Protein AF-0000000083539667 (afdb_homodimer)

Solvent-accessible surface area (backbone atoms only — not comparable to full-atom values): 12095 Å² total; per-residue (Å²): 131,78,74,69,70,78,68,69,40,67,29,37,36,23,69,46,96,82,61,45,81,36,25,35,24,39,30,42,87,88,49,75,47,31,38,55,73,32,62,57,75,66,64,62,45,44,68,88,44,53,64,46,35,21,32,54,38,52,91,72,70,42,78,40,79,44,99,53,90,68,92,54,86,72,51,37,30,33,23,47,46,72,73,71,74,56,65,77,66,75,71,70,76,75,70,81,66,82,81,127,130,79,73,70,71,77,68,67,42,67,30,37,34,23,69,46,96,85,60,44,80,38,26,35,23,41,31,41,86,88,48,75,46,30,37,54,75,33,60,58,74,67,64,61,44,45,69,90,42,52,65,45,35,21,32,53,37,54,90,71,71,42,77,40,80,42,98,54,91,68,92,52,86,71,52,36,30,34,23,48,45,73,74,70,75,55,67,76,66,75,71,71,76,73,70,80,67,82,81,126

Secondary structure (DSSP, 8-state):
--------EEEEEESSTT--EEEEEEE-TT-SEEEEEEESS-SEEEGGGEEEEEEEETTTTEEEEES--S--TT--EEEE-GGGG---------------/--------EEEEEESSTT--EEEEEEE-TT-SEEEEEEESS-SEEEGGGEEEEEEEETTTTEEEEES--S--TT--EEEE-GGGG---------------

Organism: Scyliorhinus torazame (NCBI:txid75743)

Sequence (200 aa):
EVEKSKSNHYLILFRDNSCQFRAVYAFSPDSEDMHRVAGVGPRVITKNMIETIYKYNSDRKQFTQIPSKTLSASVDAVTIQGHLWQTKRPGTPKKPGPSKEVEKSKSNHYLILFRDNSCQFRAVYAFSPDSEDMHRVAGVGPRVITKNMIETIYKYNSDRKQFTQIP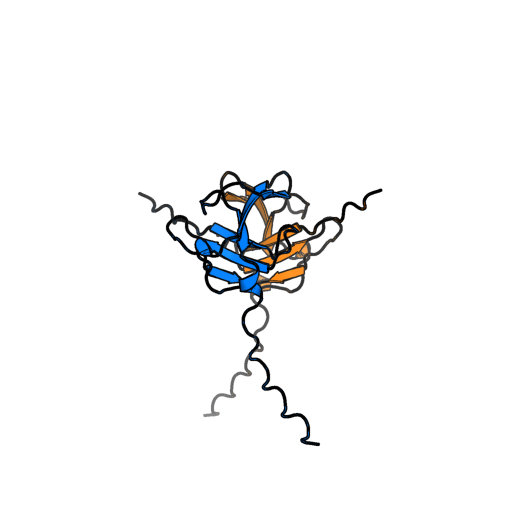SKTLSASVDAVTIQGHLWQTKRPGTPKKPGPSK

pLDDT: mean 82.16, std 20.12, range [25.97, 98.31]

Nearest PDB structures (foldseek):
  5lzn-assembly1_A  TM=8.991E-01  e=5.799E-11  Mus musculus
  5m50-assembly1_C  TM=8.656E-01  e=8.224E-11  Mus musculus
  6qus-assembly1_I  TM=8.857E-01  e=2.486E-10  Homo sapiens
  1ugj-assembly1_A  TM=8.050E-01  e=5.799E-11  Mus musculus
  5m54-assembly1_C  TM=8.709E-01  e=6.112E-09  Homo sapiens

Radius of gyration: 21.07 Å; Cα contacts (8 Å, |Δi|>4): 344; chains: 2; bounding box: 61×41×69 Å

Structure (mmCIF, N/CA/C/O backbone):
data_AF-0000000083539667-model_v1
#
loop_
_entity.id
_entity.type
_entity.pdbx_description
1 polymer 'CKK domain-containing protein'
#
loop_
_atom_site.group_PDB
_atom_site.id
_atom_site.type_symbol
_atom_site.label_atom_id
_atom_site.label_alt_id
_atom_site.label_comp_id
_atom_site.label_asym_id
_atom_site.label_entity_id
_atom_site.label_seq_id
_atom_site.pdbx_PDB_ins_code
_atom_site.Cartn_x
_atom_site.Cartn_y
_atom_site.Cartn_z
_atom_site.occupancy
_atom_site.B_iso_or_equiv
_atom_site.auth_seq_id
_atom_site.auth_comp_id
_atom_site.auth_asym_id
_atom_site.auth_atom_id
_atom_site.pdbx_PDB_model_num
ATOM 1 N N . GLU A 1 1 ? 7.539 14 -27.25 1 26.3 1 GLU A N 1
ATOM 2 C CA . GLU A 1 1 ? 7.273 14.672 -25.969 1 26.3 1 GLU A CA 1
ATOM 3 C C . GLU A 1 1 ? 6.391 13.812 -25.078 1 26.3 1 GLU A C 1
ATOM 5 O O . GLU A 1 1 ? 5.16 13.898 -25.125 1 26.3 1 GLU A O 1
ATOM 10 N N . VAL A 1 2 ? 6.582 12.531 -24.953 1 31.31 2 VAL A N 1
ATOM 11 C CA . VAL A 1 2 ? 5.688 11.539 -24.359 1 31.31 2 VAL A CA 1
ATOM 12 C C . VAL A 1 2 ? 5.312 11.961 -22.938 1 31.31 2 VAL A C 1
ATOM 14 O O . VAL A 1 2 ? 6.188 12.18 -22.094 1 31.31 2 VAL A O 1
ATOM 17 N N . GLU A 1 3 ? 4.258 12.727 -22.812 1 37.22 3 GLU A N 1
ATOM 18 C CA . GLU A 1 3 ? 3.742 13.211 -21.547 1 37.22 3 GLU A CA 1
ATOM 19 C C . GLU A 1 3 ? 3.977 12.188 -20.438 1 37.22 3 GLU A C 1
ATOM 21 O O . GLU A 1 3 ? 3.658 11.008 -20.594 1 37.22 3 GLU A O 1
ATOM 26 N N . LYS A 1 4 ? 5.043 12.18 -19.828 1 40.75 4 LYS A N 1
ATOM 27 C CA . LYS A 1 4 ? 5.363 11.391 -18.641 1 40.75 4 LYS A CA 1
ATOM 28 C C . LYS A 1 4 ? 4.141 11.227 -17.75 1 40.75 4 LYS A C 1
ATOM 30 O O . LYS A 1 4 ? 3.641 12.195 -17.172 1 40.75 4 LYS A O 1
ATOM 35 N N . SER A 1 5 ? 3.127 10.656 -18.219 1 43.84 5 SER A N 1
ATOM 36 C CA . SER A 1 5 ? 1.964 10.391 -17.375 1 43.84 5 SER A CA 1
ATOM 37 C C . SER A 1 5 ? 2.361 10.258 -15.914 1 43.84 5 SER A C 1
ATOM 39 O O . SER A 1 5 ? 3.25 9.477 -15.578 1 43.84 5 SER A O 1
ATOM 41 N N . LYS A 1 6 ? 2.447 11.414 -15.32 1 53.06 6 LYS A N 1
ATOM 42 C CA . LYS A 1 6 ? 2.721 11.523 -13.891 1 53.06 6 LYS A CA 1
ATOM 43 C C . LYS A 1 6 ? 2.016 10.414 -13.109 1 53.06 6 LYS A C 1
ATOM 45 O O . LYS A 1 6 ? 0.786 10.398 -13.031 1 53.06 6 LYS A O 1
ATOM 50 N N . SER A 1 7 ? 2.441 9.141 -13.328 1 58.09 7 SER A N 1
ATOM 51 C CA . SER A 1 7 ? 1.865 8.031 -12.57 1 58.09 7 SER A CA 1
ATOM 52 C C . SER A 1 7 ? 1.728 8.375 -11.094 1 58.09 7 SER A C 1
ATOM 54 O O . SER A 1 7 ? 2.654 8.922 -10.492 1 58.09 7 SER A O 1
ATOM 56 N N . ASN A 1 8 ? 0.464 8.438 -10.672 1 70.38 8 ASN A N 1
ATOM 57 C CA . ASN A 1 8 ? 0.197 8.633 -9.25 1 70.38 8 ASN A CA 1
ATOM 58 C C . ASN A 1 8 ? 1.054 7.719 -8.383 1 70.38 8 ASN A C 1
ATOM 60 O O . ASN A 1 8 ? 1.334 6.582 -8.758 1 70.38 8 ASN A O 1
ATOM 64 N N . HIS A 1 9 ? 1.638 8.469 -7.418 1 86.12 9 HIS A N 1
ATOM 65 C CA . HIS A 1 9 ? 2.256 7.691 -6.348 1 86.12 9 HIS A CA 1
ATOM 66 C C . HIS A 1 9 ? 1.242 7.344 -5.262 1 86.12 9 HIS A C 1
ATOM 68 O O . HIS A 1 9 ? 0.252 8.055 -5.082 1 86.12 9 HIS A O 1
ATOM 74 N N . TYR A 1 10 ? 1.448 6.203 -4.75 1 92.25 10 TYR A N 1
ATOM 75 C CA . TYR A 1 10 ? 0.583 5.793 -3.65 1 92.25 10 TYR A CA 1
ATOM 76 C C . TYR A 1 10 ? 1.333 5.832 -2.324 1 92.25 10 TYR A C 1
ATOM 78 O O . TYR A 1 10 ? 2.504 5.449 -2.254 1 92.25 10 TYR A O 1
ATOM 86 N N . LEU A 1 11 ? 0.66 6.395 -1.366 1 95.31 11 LEU A N 1
ATOM 87 C CA . LEU A 1 11 ? 1.219 6.48 -0.022 1 95.31 11 LEU A CA 1
ATOM 88 C C . LEU A 1 11 ? 0.39 5.664 0.964 1 95.31 11 LEU A C 1
ATOM 90 O O . LEU A 1 11 ? -0.817 5.496 0.776 1 95.31 11 LEU A O 1
ATOM 94 N N . ILE A 1 12 ? 1.066 5.234 2.029 1 97.19 12 ILE A N 1
ATOM 95 C CA . ILE A 1 12 ? 0.385 4.492 3.084 1 97.19 12 ILE A CA 1
ATOM 96 C C . ILE A 1 12 ? 0.121 5.414 4.273 1 97.19 12 ILE A C 1
ATOM 98 O O . ILE A 1 12 ? 0.991 6.191 4.668 1 97.19 12 ILE A O 1
ATOM 102 N N . LEU A 1 13 ? -1.051 5.398 4.746 1 97.75 13 LEU A N 1
ATOM 103 C CA . LEU A 1 13 ? -1.356 6.02 6.027 1 97.75 13 LEU A CA 1
ATOM 104 C C . LEU A 1 13 ? -1.189 5.023 7.172 1 97.75 13 LEU A C 1
ATOM 106 O O . LEU A 1 13 ? -1.832 3.969 7.18 1 97.75 13 LEU A O 1
ATOM 110 N N . PHE A 1 14 ? -0.356 5.367 8.109 1 97.56 14 PHE A N 1
ATOM 111 C CA . PHE A 1 14 ? -0.188 4.582 9.328 1 97.56 14 PHE A CA 1
ATOM 112 C C . PHE A 1 14 ? -0.955 5.211 10.484 1 97.56 14 PHE A C 1
ATOM 114 O O . PHE A 1 14 ? -1.126 6.43 10.531 1 97.56 14 PHE A O 1
ATOM 121 N N . ARG A 1 15 ? -1.37 4.41 11.383 1 96.44 15 ARG A N 1
ATOM 122 C CA . ARG A 1 15 ? -2.043 4.898 12.586 1 96.44 15 ARG A CA 1
ATOM 123 C C . ARG A 1 15 ? -1.117 5.785 13.406 1 96.44 15 ARG A C 1
ATOM 125 O O . ARG A 1 15 ? -1.517 6.859 13.859 1 96.44 15 ARG A O 1
ATOM 132 N N . ASP A 1 16 ? 0.111 5.25 13.539 1 95.44 16 ASP A N 1
ATOM 133 C CA . ASP A 1 16 ? 1.093 5.938 14.375 1 95.44 16 ASP A CA 1
ATOM 134 C C . ASP A 1 16 ? 2.502 5.41 14.109 1 95.44 16 ASP A C 1
ATOM 136 O O . ASP A 1 16 ? 2.758 4.801 13.07 1 95.44 16 ASP A O 1
ATOM 140 N N . ASN A 1 17 ? 3.482 5.59 14.992 1 93.5 17 ASN A N 1
ATOM 141 C CA . ASN A 1 17 ? 4.891 5.277 14.781 1 93.5 17 ASN A CA 1
ATOM 142 C C . ASN A 1 17 ? 5.141 3.771 14.797 1 93.5 17 ASN A C 1
ATOM 144 O O . ASN A 1 17 ? 6.242 3.316 14.477 1 93.5 17 ASN A O 1
ATOM 148 N N . SER A 1 18 ? 4.141 2.975 15.133 1 93 18 SER A N 1
ATOM 149 C CA . SER A 1 18 ? 4.258 1.524 15.031 1 93 18 SER A CA 1
ATOM 150 C C . SER A 1 18 ? 4.055 1.057 13.594 1 93 18 SER A C 1
ATOM 152 O O . SER A 1 18 ? 4.18 -0.134 13.297 1 93 18 SER A O 1
ATOM 154 N N . CYS A 1 19 ? 3.627 1.955 12.75 1 92.69 19 CYS A N 1
ATOM 155 C CA . CYS A 1 19 ? 3.451 1.727 11.32 1 92.69 19 CYS A CA 1
ATOM 156 C C . CYS A 1 19 ? 2.352 0.705 11.062 1 92.69 19 CYS A C 1
ATOM 158 O O . CYS A 1 19 ? 2.516 -0.198 10.242 1 92.69 19 CYS A O 1
ATOM 160 N N . GLN A 1 20 ? 1.248 0.834 11.906 1 93.75 20 GLN A N 1
ATOM 161 C CA . GLN A 1 20 ? 0.066 0.027 11.625 1 93.75 20 GLN A CA 1
ATOM 162 C C . GLN A 1 20 ? -0.695 0.571 10.414 1 93.75 20 GLN A C 1
ATOM 164 O O . GLN A 1 20 ? -1.09 1.739 10.398 1 93.75 20 GLN A O 1
ATOM 169 N N . PHE A 1 21 ? -0.881 -0.184 9.469 1 95.69 21 PHE A N 1
ATOM 170 C CA . PHE A 1 21 ? -1.538 0.214 8.227 1 95.69 21 PHE A CA 1
ATOM 171 C C . PHE A 1 21 ? -2.973 0.656 8.492 1 95.69 21 PHE A C 1
ATOM 173 O O . PHE A 1 21 ? -3.715 -0.021 9.211 1 95.69 21 PHE A O 1
ATOM 180 N N . ARG A 1 22 ? -3.379 1.787 7.734 1 97.5 22 ARG A N 1
ATOM 181 C CA . ARG A 1 22 ? -4.773 2.211 7.82 1 97.5 22 ARG A CA 1
ATOM 182 C C . ARG A 1 22 ? -5.379 2.393 6.434 1 97.5 22 ARG A C 1
ATOM 184 O O . ARG A 1 22 ? -6.516 1.985 6.191 1 97.5 22 ARG A O 1
ATOM 191 N N . ALA A 1 23 ? -4.59 3.027 5.508 1 98.31 23 ALA A N 1
ATOM 192 C CA . ALA A 1 23 ? -5.199 3.328 4.215 1 98.31 23 ALA A CA 1
ATOM 193 C C . ALA A 1 23 ? -4.133 3.562 3.148 1 98.31 23 ALA A C 1
ATOM 195 O O . ALA A 1 23 ? -2.951 3.721 3.469 1 98.31 23 ALA A O 1
ATOM 196 N N . VAL A 1 24 ? -4.555 3.494 1.944 1 97.69 24 VAL A N 1
ATOM 197 C CA . VAL A 1 24 ? -3.748 3.873 0.79 1 97.69 24 VAL A CA 1
ATOM 198 C C . VAL A 1 24 ? -4.285 5.168 0.183 1 97.69 24 VAL A C 1
ATOM 200 O O . VAL A 1 24 ? -5.5 5.324 0.021 1 97.69 24 VAL A O 1
ATOM 203 N N . TYR A 1 25 ? -3.35 6.02 -0.091 1 96.69 25 TYR A N 1
ATOM 204 C CA . TYR A 1 25 ? -3.717 7.293 -0.707 1 96.69 25 TYR A CA 1
ATOM 205 C C . TYR A 1 25 ? -2.992 7.484 -2.033 1 96.69 25 TYR A C 1
ATOM 207 O O . TYR A 1 25 ? -1.842 7.066 -2.188 1 96.69 25 TYR A O 1
ATOM 215 N N . ALA A 1 26 ? -3.674 8.086 -2.924 1 94.5 26 ALA A N 1
ATOM 216 C CA . ALA A 1 26 ? -3.037 8.523 -4.164 1 94.5 26 ALA A CA 1
ATOM 217 C C . ALA A 1 26 ? -2.479 9.938 -4.02 1 94.5 26 ALA A C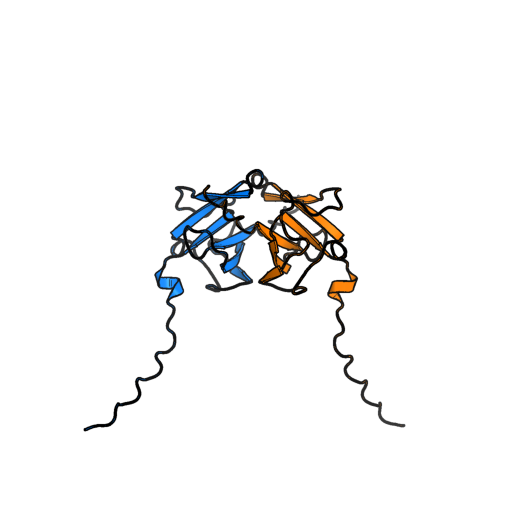 1
ATOM 219 O O . ALA A 1 26 ? -3.129 10.812 -3.451 1 94.5 26 ALA A O 1
ATOM 220 N N . PHE A 1 27 ? -1.275 10.023 -4.484 1 91.31 27 PHE A N 1
ATOM 221 C CA . PHE A 1 27 ? -0.564 11.289 -4.398 1 91.31 27 PHE A CA 1
ATOM 222 C C . PHE A 1 27 ? 0.108 11.625 -5.727 1 91.31 27 PHE A C 1
ATOM 224 O O . PHE A 1 27 ? 0.701 10.75 -6.363 1 91.31 27 PHE A O 1
ATOM 231 N N . SER A 1 28 ? -0.135 12.867 -6.168 1 83.19 28 SER A N 1
ATOM 232 C CA . SER A 1 28 ? 0.63 13.383 -7.297 1 83.19 28 SER A CA 1
ATOM 233 C C . SER A 1 28 ? 1.59 14.484 -6.859 1 83.19 28 SER A C 1
ATOM 235 O O . SER A 1 28 ? 1.227 15.352 -6.062 1 83.19 28 SER A O 1
ATOM 237 N N . PRO A 1 29 ? 2.768 14.375 -7.406 1 79.44 29 PRO A N 1
ATOM 238 C CA . PRO A 1 29 ? 3.764 15.367 -7.008 1 79.44 29 PRO A CA 1
ATOM 239 C C . PRO A 1 29 ? 3.299 16.797 -7.266 1 79.44 29 PRO A C 1
ATOM 241 O O . PRO A 1 29 ? 3.807 17.734 -6.648 1 79.44 29 PRO A O 1
ATOM 244 N N . ASP A 1 30 ? 2.334 16.859 -8.141 1 81.06 30 ASP A N 1
ATOM 245 C CA . ASP A 1 30 ? 1.872 18.203 -8.492 1 81.06 30 ASP A CA 1
ATOM 246 C C . ASP A 1 30 ? 0.751 18.656 -7.562 1 81.06 30 ASP A C 1
ATOM 248 O O . ASP A 1 30 ? 0.305 19.812 -7.637 1 81.06 30 ASP A O 1
ATOM 252 N N . SER A 1 31 ? 0.316 17.75 -6.711 1 81.44 31 SER A N 1
ATOM 253 C CA . SER A 1 31 ? -0.795 18.078 -5.816 1 81.44 31 SER A CA 1
ATOM 254 C C . SER A 1 31 ? -0.3 18.406 -4.414 1 81.44 31 SER A C 1
ATOM 256 O O . SER A 1 31 ? 0.836 18.094 -4.059 1 81.44 31 SER A O 1
ATOM 258 N N . GLU A 1 32 ? -1.077 19.172 -3.711 1 84.06 32 GLU A N 1
ATOM 259 C CA . GLU A 1 32 ? -0.803 19.484 -2.311 1 84.06 32 GLU A CA 1
ATOM 260 C C . GLU A 1 32 ? -1.55 18.531 -1.38 1 84.06 32 GLU A C 1
ATOM 262 O O . GLU A 1 32 ? -1.447 18.641 -0.157 1 84.06 32 GLU A O 1
ATOM 267 N N . ASP A 1 33 ? -2.316 17.703 -1.963 1 92.75 33 ASP A N 1
ATOM 268 C CA . ASP A 1 33 ? -3.145 16.828 -1.142 1 92.75 33 ASP A CA 1
ATOM 269 C C . ASP A 1 33 ? -3.08 15.383 -1.638 1 92.75 33 ASP A C 1
ATOM 271 O O . ASP A 1 33 ? -2.592 15.125 -2.74 1 92.75 33 ASP A O 1
ATOM 275 N N . MET A 1 34 ? -3.469 14.508 -0.736 1 95.06 34 MET A N 1
ATOM 276 C CA . MET A 1 34 ? -3.58 13.078 -1.029 1 95.06 34 MET A CA 1
ATOM 277 C C . MET A 1 34 ? -5.031 12.617 -0.943 1 95.06 34 MET A C 1
ATOM 279 O O . MET A 1 34 ? -5.766 13.023 -0.042 1 95.06 34 MET A O 1
ATOM 283 N N . HIS A 1 35 ? -5.414 11.719 -1.855 1 96.75 35 HIS A N 1
ATOM 284 C CA . HIS A 1 35 ? -6.785 11.219 -1.883 1 96.75 35 HIS A CA 1
ATOM 285 C C . HIS A 1 35 ? -6.832 9.734 -1.549 1 96.75 35 HIS A C 1
ATOM 287 O O . HIS A 1 35 ? -6.078 8.938 -2.117 1 96.75 35 HIS A O 1
ATOM 293 N N . ARG A 1 36 ? -7.699 9.414 -0.665 1 97.5 36 ARG A N 1
ATOM 294 C CA . ARG A 1 36 ? -7.793 8.031 -0.207 1 97.5 36 ARG A CA 1
ATOM 295 C C . ARG A 1 36 ? -8.242 7.109 -1.336 1 97.5 36 ARG A C 1
ATOM 297 O O . ARG A 1 36 ? -9.211 7.406 -2.035 1 97.5 36 ARG A O 1
ATOM 304 N N . VAL A 1 37 ? -7.625 6.059 -1.484 1 97 37 VAL A N 1
ATOM 305 C CA . VAL A 1 37 ? -7.941 5.055 -2.496 1 97 37 VAL A CA 1
ATOM 306 C C . VAL A 1 37 ? -8.625 3.857 -1.84 1 97 37 VAL A C 1
ATOM 308 O O . VAL A 1 37 ? -9.617 3.346 -2.354 1 97 37 VAL A O 1
ATOM 311 N N . ALA A 1 38 ? -8.156 3.42 -0.62 1 96.94 38 ALA A N 1
ATOM 312 C CA . ALA A 1 38 ? -8.688 2.291 0.139 1 96.94 38 ALA A CA 1
ATOM 313 C C . ALA A 1 38 ? -8.281 2.379 1.608 1 96.94 38 ALA A C 1
ATOM 315 O O . ALA A 1 38 ? -7.234 2.938 1.939 1 96.94 38 ALA A O 1
ATOM 316 N N . GLY A 1 39 ? -9.164 1.853 2.453 1 97.38 39 GLY A N 1
ATOM 317 C CA . GLY A 1 39 ? -8.844 1.777 3.869 1 97.38 39 GLY A CA 1
ATOM 318 C C . GLY A 1 39 ? -9.633 2.76 4.715 1 97.38 39 GLY A C 1
ATOM 319 O O . GLY A 1 39 ? -10.75 3.145 4.352 1 97.38 39 GLY A O 1
ATOM 320 N N . VAL A 1 40 ? -9.008 3.051 5.855 1 96.62 40 VAL A N 1
ATOM 321 C CA . VAL A 1 40 ? -9.695 3.861 6.852 1 96.62 40 VAL A CA 1
ATOM 322 C C . VAL A 1 40 ? -8.914 5.148 7.102 1 96.62 40 VAL A C 1
ATOM 324 O O . VAL A 1 40 ? -7.723 5.109 7.406 1 96.62 40 VAL A O 1
ATOM 327 N N . GLY A 1 41 ? -9.641 6.309 6.941 1 96.5 41 GLY A N 1
ATOM 328 C CA . GLY A 1 41 ? -9.047 7.621 7.145 1 96.5 41 GLY A CA 1
ATOM 329 C C . GLY A 1 41 ? -9.781 8.727 6.41 1 96.5 41 GLY A C 1
ATOM 330 O O . GLY A 1 41 ? -10.797 8.477 5.754 1 96.5 41 GLY A O 1
ATOM 331 N N . PRO A 1 42 ? -9.312 9.945 6.582 1 96.75 42 PRO A N 1
ATOM 332 C CA . PRO A 1 42 ? -9.938 11.047 5.852 1 96.75 42 PRO A CA 1
ATOM 333 C C . PRO A 1 42 ? -9.93 10.828 4.34 1 96.75 42 PRO A C 1
ATOM 335 O O . PRO A 1 42 ? -9.023 10.188 3.807 1 96.75 42 PRO A O 1
ATOM 338 N N . ARG A 1 43 ? -10.906 11.352 3.717 1 97.5 43 ARG A N 1
ATOM 339 C CA . ARG A 1 43 ? -10.953 11.25 2.262 1 97.5 43 ARG A CA 1
ATOM 340 C C . ARG A 1 43 ? -9.766 11.953 1.62 1 97.5 43 ARG A C 1
ATOM 342 O O . ARG A 1 43 ? -9.227 11.484 0.616 1 97.5 43 ARG A O 1
ATOM 349 N N . VAL A 1 44 ? -9.445 13.109 2.264 1 97.38 44 VAL A N 1
ATOM 350 C CA . VAL A 1 44 ? -8.344 13.914 1.744 1 97.38 44 VAL A CA 1
ATOM 351 C C . VAL A 1 44 ? -7.391 14.281 2.877 1 97.38 44 VAL A C 1
ATOM 353 O O . VAL A 1 44 ? -7.828 14.656 3.971 1 97.38 44 VAL A O 1
ATOM 356 N N . ILE A 1 45 ? -6.168 14.195 2.59 1 96.19 45 ILE A N 1
ATOM 357 C CA . ILE A 1 45 ? -5.148 14.617 3.545 1 96.19 45 ILE A CA 1
ATOM 358 C C . ILE A 1 45 ? -4.336 15.773 2.955 1 96.19 45 ILE A C 1
ATOM 360 O O . ILE A 1 45 ? -3.779 15.648 1.862 1 96.19 45 ILE A O 1
ATOM 364 N N . THR A 1 46 ? -4.293 16.797 3.656 1 95 46 THR A N 1
ATOM 365 C CA . THR A 1 46 ? -3.469 17.938 3.277 1 95 46 THR A CA 1
ATOM 366 C C . THR A 1 46 ? -2.193 17.984 4.117 1 95 46 THR A C 1
ATOM 368 O O . THR A 1 46 ? -2.084 17.297 5.129 1 95 46 THR A O 1
ATOM 371 N N . LYS A 1 47 ? -1.217 18.859 3.742 1 91.69 47 LYS A N 1
ATOM 372 C CA . LYS A 1 47 ? 0.081 18.969 4.406 1 91.69 47 LYS A CA 1
ATOM 373 C C . LYS A 1 47 ? -0.083 19.312 5.883 1 91.69 47 LYS A C 1
ATOM 375 O O . LYS A 1 47 ? 0.688 18.828 6.723 1 91.69 47 LYS A O 1
ATOM 380 N N . ASN A 1 48 ? -1.085 20.094 6.195 1 93.06 48 ASN A N 1
ATOM 381 C CA . ASN A 1 48 ? -1.267 20.547 7.566 1 93.06 48 ASN A CA 1
ATOM 382 C C . ASN A 1 48 ? -1.75 19.422 8.477 1 93.06 48 ASN A C 1
ATOM 384 O O . ASN A 1 48 ? -1.725 19.562 9.703 1 93.06 48 ASN A O 1
ATOM 388 N N . MET A 1 49 ? -2.107 18.328 7.879 1 94.75 49 MET A N 1
ATOM 389 C CA . MET A 1 49 ? -2.658 17.219 8.648 1 94.75 49 MET A CA 1
ATOM 390 C C . MET A 1 49 ? -1.573 16.203 8.992 1 94.75 49 MET A C 1
ATOM 392 O O . MET A 1 49 ? -1.76 15.367 9.883 1 94.75 49 MET A O 1
ATOM 396 N N . ILE A 1 50 ? -0.484 16.359 8.391 1 95.5 50 ILE A N 1
ATOM 397 C CA . ILE A 1 50 ? 0.544 15.336 8.469 1 95.5 50 ILE A CA 1
ATOM 398 C C . ILE A 1 50 ? 1.354 15.516 9.75 1 95.5 50 ILE A C 1
ATOM 400 O O . ILE A 1 50 ? 1.741 16.625 10.094 1 95.5 50 ILE A O 1
ATOM 404 N N . GLU A 1 51 ? 1.549 14.461 10.43 1 95.44 51 GLU A N 1
ATOM 405 C CA . GLU A 1 51 ? 2.361 14.469 11.648 1 95.44 51 GLU A CA 1
ATOM 406 C C . GLU A 1 51 ? 3.775 13.969 11.367 1 95.44 51 GLU A C 1
ATOM 408 O O . GLU A 1 51 ? 4.754 14.586 11.797 1 95.44 51 GLU A O 1
ATOM 413 N N . THR A 1 52 ? 3.883 12.812 10.727 1 95.88 52 THR A N 1
ATOM 414 C CA . THR A 1 52 ? 5.176 12.211 10.43 1 95.88 52 THR A CA 1
ATOM 415 C C . THR A 1 52 ? 5.207 11.656 9.008 1 95.88 52 THR A C 1
ATOM 417 O O . THR A 1 52 ? 4.195 11.172 8.5 1 95.88 52 THR A O 1
ATOM 420 N N . ILE A 1 53 ? 6.383 11.719 8.383 1 96 53 ILE A N 1
ATOM 421 C CA . ILE A 1 53 ? 6.574 11.203 7.035 1 96 53 ILE A CA 1
ATOM 422 C C . ILE A 1 53 ? 7.598 10.07 7.055 1 96 53 ILE A C 1
ATOM 424 O O . ILE A 1 53 ? 8.562 10.109 7.828 1 96 53 ILE A O 1
ATOM 428 N N . TYR A 1 54 ? 7.414 9.156 6.18 1 95.38 54 TYR A N 1
ATOM 429 C CA . TYR A 1 54 ? 8.289 7.988 6.148 1 95.38 54 TYR A CA 1
ATOM 430 C C . TYR A 1 54 ? 8.797 7.727 4.734 1 95.38 54 TYR A C 1
ATOM 432 O O . TYR A 1 54 ? 8.086 7.98 3.756 1 95.38 54 TYR A O 1
ATOM 440 N N . LYS A 1 55 ? 9.961 7.219 4.664 1 94.06 55 LYS A N 1
ATOM 441 C CA . LYS A 1 55 ? 10.5 6.625 3.445 1 94.06 55 LYS A CA 1
ATOM 442 C C . LYS A 1 55 ? 10.625 5.109 3.582 1 94.06 55 LYS A C 1
ATOM 444 O O . LYS A 1 55 ? 11 4.605 4.645 1 94.06 55 LYS A O 1
ATOM 449 N N . TYR A 1 56 ? 10.297 4.492 2.451 1 93.38 56 TYR A N 1
ATOM 450 C CA . TYR A 1 56 ? 10.391 3.037 2.432 1 93.38 56 TYR A CA 1
ATOM 451 C C . TYR A 1 56 ? 11.703 2.582 1.806 1 93.38 56 TYR A C 1
ATOM 453 O O . TYR A 1 56 ? 12.102 3.09 0.756 1 93.38 56 TYR A O 1
ATOM 461 N N . ASN A 1 57 ? 12.445 1.668 2.584 1 92.44 57 ASN A N 1
ATOM 462 C CA . ASN A 1 57 ? 13.57 0.925 2.029 1 92.44 57 ASN A CA 1
ATOM 463 C C . ASN A 1 57 ? 13.156 -0.472 1.58 1 92.44 57 ASN A C 1
ATOM 465 O O . ASN A 1 57 ? 12.93 -1.354 2.41 1 92.44 57 ASN A O 1
ATOM 469 N N . SER A 1 58 ? 13.086 -0.624 0.299 1 89.94 58 SER A N 1
ATOM 470 C CA . SER A 1 58 ? 12.555 -1.87 -0.241 1 89.94 58 SER A CA 1
ATOM 471 C C . SER A 1 58 ? 13.508 -3.035 0.019 1 89.94 58 SER A C 1
ATOM 473 O O . SER A 1 58 ? 13.07 -4.184 0.136 1 89.94 58 SER A O 1
ATOM 475 N N . ASP A 1 59 ? 14.758 -2.764 0.108 1 86.81 59 ASP A N 1
ATOM 476 C CA . ASP A 1 59 ? 15.734 -3.818 0.37 1 86.81 59 ASP A CA 1
ATOM 477 C C . ASP A 1 59 ? 15.625 -4.324 1.806 1 86.81 59 ASP A C 1
ATOM 479 O O . ASP A 1 59 ? 15.836 -5.512 2.07 1 86.81 59 ASP A O 1
ATOM 483 N N . ARG A 1 60 ? 15.281 -3.441 2.641 1 87.25 60 ARG A N 1
ATOM 484 C CA . ARG A 1 60 ? 15.203 -3.787 4.055 1 87.25 60 ARG A CA 1
ATOM 485 C C . ARG A 1 60 ? 13.758 -4.035 4.48 1 87.25 60 ARG A C 1
ATOM 487 O O . ARG A 1 60 ? 13.508 -4.484 5.602 1 87.25 60 ARG A O 1
ATOM 494 N N . LYS A 1 61 ? 12.859 -3.703 3.598 1 89 61 LYS A N 1
ATOM 495 C CA . LYS A 1 61 ? 11.438 -3.795 3.885 1 89 61 LYS A CA 1
ATOM 496 C C . LYS A 1 61 ? 11.078 -3.043 5.164 1 89 61 LYS A C 1
ATOM 498 O O . LYS A 1 61 ? 10.375 -3.572 6.027 1 89 61 LYS A O 1
ATOM 503 N N . GLN A 1 62 ? 11.625 -1.866 5.258 1 91.69 62 GLN A N 1
ATOM 504 C CA . GLN A 1 62 ? 11.453 -1.092 6.48 1 91.69 62 GLN A CA 1
ATOM 505 C C . GLN A 1 62 ? 11.094 0.358 6.172 1 91.69 62 GLN A C 1
ATOM 507 O O . GLN A 1 62 ? 11.664 0.959 5.254 1 91.69 62 GLN A O 1
ATOM 512 N N . PHE A 1 63 ? 10.219 0.872 7.059 1 94.62 63 PHE A N 1
ATOM 513 C CA . PHE A 1 63 ? 9.914 2.295 6.988 1 94.62 63 PHE A CA 1
ATOM 514 C C . PHE A 1 63 ? 10.742 3.078 7.996 1 94.62 63 PHE A C 1
ATOM 516 O O . PHE A 1 63 ? 10.852 2.688 9.164 1 94.62 63 PHE A O 1
ATOM 523 N N . THR A 1 64 ? 11.273 4.203 7.473 1 94.69 64 THR A N 1
ATOM 524 C CA . THR A 1 64 ? 12.047 5.086 8.344 1 94.69 64 THR A CA 1
ATOM 525 C C . THR A 1 64 ? 11.461 6.492 8.344 1 94.69 64 THR A C 1
ATOM 527 O O . THR A 1 64 ? 11.047 7 7.305 1 94.69 64 THR A O 1
ATOM 530 N N . GLN A 1 65 ? 11.523 7.043 9.523 1 94.75 65 GLN A N 1
ATOM 531 C CA . GLN A 1 65 ? 11.031 8.406 9.641 1 94.75 65 GLN A CA 1
ATOM 532 C C . GLN A 1 65 ? 11.984 9.398 8.984 1 94.75 65 GLN A C 1
ATOM 534 O O . GLN A 1 65 ? 13.203 9.281 9.133 1 94.75 65 GLN A O 1
ATOM 539 N N . ILE A 1 66 ? 11.422 10.305 8.258 1 92.06 66 ILE A N 1
ATOM 540 C CA . ILE A 1 66 ? 12.172 11.406 7.672 1 92.06 66 ILE A CA 1
ATOM 541 C C . ILE A 1 66 ? 11.961 12.672 8.5 1 92.06 66 ILE A C 1
ATOM 543 O O . ILE A 1 66 ? 10.82 13.078 8.742 1 92.06 66 ILE A O 1
ATOM 547 N N . PRO A 1 67 ? 13.062 13.227 8.859 1 83.75 67 PRO A N 1
ATOM 548 C CA . PRO A 1 67 ? 12.938 14.438 9.672 1 83.75 67 PRO A CA 1
ATOM 549 C C . PRO A 1 67 ? 12.453 15.641 8.859 1 83.75 67 PRO A C 1
ATOM 551 O O . PRO A 1 67 ? 12.484 16.766 9.352 1 83.75 67 PRO A O 1
ATOM 554 N N . SER A 1 68 ? 11.688 15.367 7.797 1 75.75 68 SER A N 1
ATOM 555 C CA . SER A 1 68 ? 11.203 16.484 7 1 75.75 68 SER A CA 1
ATOM 556 C C . SER A 1 68 ? 9.734 16.781 7.312 1 75.75 68 SER A C 1
ATOM 558 O O . SER A 1 68 ? 8.984 15.891 7.691 1 75.75 68 SER A O 1
ATOM 560 N N . LYS A 1 69 ? 9.422 18.016 7.145 1 69.31 69 LYS A N 1
ATOM 561 C CA . LYS A 1 69 ? 8.016 18.359 7.32 1 69.31 69 LYS A CA 1
ATOM 562 C C . LYS A 1 69 ? 7.312 18.516 5.973 1 69.31 69 LYS A C 1
ATOM 564 O O . LYS A 1 69 ? 6.129 18.859 5.918 1 69.31 69 LYS A O 1
ATOM 569 N N . THR A 1 70 ? 8.062 18.172 4.91 1 78.69 70 THR A N 1
ATOM 570 C CA . THR A 1 70 ? 7.449 18.469 3.619 1 78.69 70 THR A CA 1
ATOM 571 C C . THR A 1 70 ? 7.137 17.172 2.859 1 78.69 70 THR A C 1
ATOM 573 O O . THR A 1 70 ? 7.984 16.281 2.768 1 78.69 70 THR A O 1
ATOM 576 N N . LEU A 1 71 ? 5.926 17.219 2.348 1 83.06 71 LEU A N 1
ATOM 577 C CA . LEU A 1 71 ? 5.5 16.125 1.484 1 83.06 71 LEU A CA 1
ATOM 578 C C . LEU A 1 71 ? 6.199 16.188 0.132 1 83.06 71 LEU A C 1
ATOM 580 O O . LEU A 1 71 ? 6.234 17.25 -0.502 1 83.06 71 LEU A O 1
ATOM 584 N N . SER A 1 72 ? 6.91 15.164 -0.284 1 83.62 72 SER A N 1
ATOM 585 C CA . SER A 1 72 ? 7.652 15.117 -1.539 1 83.62 72 SER A CA 1
ATOM 586 C C . SER A 1 72 ? 7.484 13.766 -2.229 1 83.62 72 SER A C 1
ATOM 588 O O . SER A 1 72 ? 6.844 12.867 -1.688 1 83.62 72 SER A O 1
ATOM 590 N N . ALA A 1 73 ? 8.109 13.703 -3.385 1 84.44 73 ALA A N 1
ATOM 591 C CA . ALA A 1 73 ? 8.055 12.477 -4.18 1 84.44 73 ALA A CA 1
ATOM 592 C C . ALA A 1 73 ? 8.805 11.344 -3.49 1 84.44 73 ALA A C 1
ATOM 594 O O . ALA A 1 73 ? 8.656 10.172 -3.857 1 84.44 73 ALA A O 1
ATOM 595 N N . SER A 1 74 ? 9.602 11.648 -2.402 1 86.44 74 SER A N 1
ATOM 596 C CA . SER A 1 74 ? 10.406 10.625 -1.74 1 86.44 74 SER A CA 1
ATOM 597 C C . SER A 1 74 ? 9.625 9.961 -0.606 1 86.44 74 SER A C 1
ATOM 599 O O . SER A 1 74 ? 10.062 8.953 -0.053 1 86.44 74 SER A O 1
ATOM 601 N N . VAL A 1 75 ? 8.508 10.492 -0.334 1 92.31 75 VAL A N 1
ATOM 602 C CA . VAL A 1 75 ? 7.727 10.008 0.801 1 92.31 75 VAL A CA 1
ATOM 603 C C . VAL A 1 75 ? 6.945 8.766 0.398 1 92.31 75 VAL A C 1
ATOM 605 O O . VAL A 1 75 ? 6.355 8.719 -0.685 1 92.31 75 VAL A O 1
ATOM 608 N N . ASP A 1 76 ? 6.879 7.801 1.331 1 94.62 76 ASP A N 1
ATOM 609 C CA . ASP A 1 76 ? 6.195 6.551 1.029 1 94.62 76 ASP A CA 1
ATOM 610 C C . ASP A 1 76 ? 5.039 6.309 2 1 94.62 76 ASP A C 1
ATOM 612 O O . ASP A 1 76 ? 4.148 5.5 1.726 1 94.62 76 ASP A O 1
ATOM 616 N N . ALA A 1 77 ? 5.074 7.051 3.17 1 96.06 77 ALA A N 1
ATOM 617 C CA . ALA A 1 77 ? 4.016 6.875 4.16 1 96.06 77 ALA A CA 1
ATOM 618 C C . ALA A 1 77 ? 3.934 8.078 5.094 1 96.06 77 ALA A C 1
ATOM 620 O O . ALA A 1 77 ? 4.887 8.859 5.199 1 96.06 77 ALA A O 1
ATOM 621 N N . VAL A 1 78 ? 2.789 8.172 5.715 1 96.81 78 VAL A N 1
ATOM 622 C CA . VAL A 1 78 ? 2.613 9.297 6.637 1 96.81 78 VAL A CA 1
ATOM 623 C C . VAL A 1 78 ? 1.777 8.852 7.832 1 96.81 78 VAL A C 1
ATOM 625 O O . VAL A 1 78 ? 1.097 7.824 7.777 1 96.81 78 VAL A O 1
ATOM 628 N N . THR A 1 79 ? 1.837 9.555 8.906 1 97.12 79 THR A N 1
ATOM 629 C CA . THR A 1 79 ? 0.838 9.594 9.969 1 97.12 79 THR A CA 1
ATOM 630 C C . THR A 1 79 ? 0.178 10.969 10.039 1 97.12 79 THR A C 1
ATOM 632 O O . THR A 1 79 ? 0.722 11.953 9.539 1 97.12 79 THR A O 1
ATOM 635 N N . ILE A 1 80 ? -0.901 11.008 10.578 1 96.81 80 ILE A N 1
ATOM 636 C CA . ILE A 1 80 ? -1.598 12.281 10.695 1 96.81 80 ILE A CA 1
ATOM 637 C C . ILE A 1 80 ? -1.794 12.625 12.172 1 96.81 80 ILE A C 1
ATOM 639 O O . ILE A 1 80 ? -1.615 11.773 13.047 1 96.81 80 ILE A O 1
ATOM 643 N N . GLN A 1 81 ? -2.195 13.82 12.391 1 96.94 81 GLN A N 1
ATOM 644 C CA . GLN A 1 81 ? -2.375 14.305 13.75 1 96.94 81 GLN A CA 1
ATOM 645 C C . GLN A 1 81 ? -3.416 13.477 14.5 1 96.94 81 GLN A C 1
ATOM 647 O O . GLN A 1 81 ? -4.449 13.109 13.938 1 96.94 81 GLN A O 1
ATOM 652 N N . GLY A 1 82 ? -3.146 13.227 15.742 1 95.44 82 GLY A N 1
ATOM 653 C CA . GLY A 1 82 ? -3.953 12.352 16.578 1 95.44 82 GLY A CA 1
ATOM 654 C C . GLY A 1 82 ? -5.422 12.742 16.609 1 95.44 82 GLY A C 1
ATOM 655 O O . GLY A 1 82 ? -6.297 11.867 16.641 1 95.44 82 GLY A O 1
ATOM 656 N N . HIS A 1 83 ? -5.734 14.023 16.672 1 93.62 83 HIS A N 1
ATOM 657 C CA . HIS A 1 83 ? -7.105 14.5 16.812 1 93.62 83 HIS A CA 1
ATOM 658 C C . HIS A 1 83 ? -7.941 14.117 15.594 1 93.62 83 HIS A C 1
ATOM 660 O O . HIS A 1 83 ? -9.172 14.148 15.648 1 93.62 83 HIS A O 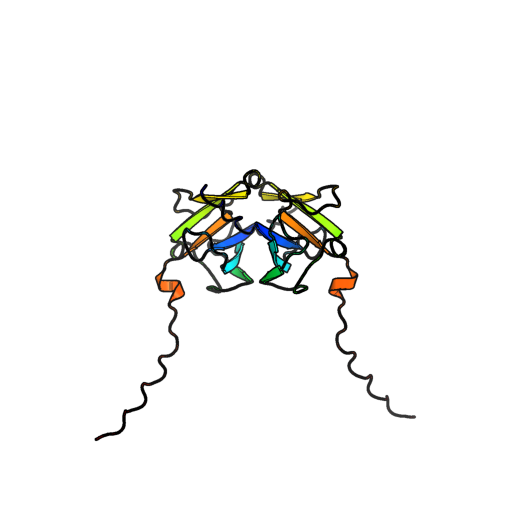1
ATOM 666 N N . LEU A 1 84 ? -7.34 13.789 14.523 1 93.62 84 LEU A N 1
ATOM 667 C CA . LEU A 1 84 ? -8.047 13.477 13.289 1 93.62 84 LEU A CA 1
ATOM 668 C C . LEU A 1 84 ? -8.617 12.062 13.328 1 93.62 84 LEU A C 1
ATOM 670 O O . LEU A 1 84 ? -9.453 11.703 12.5 1 93.62 84 LEU A O 1
ATOM 674 N N . TRP A 1 85 ? -8.102 11.305 14.219 1 93.62 85 TRP A N 1
ATOM 675 C CA . TRP A 1 85 ? -8.648 9.969 14.383 1 93.62 85 TRP A CA 1
ATOM 676 C C . TRP A 1 85 ? -9.914 10 15.242 1 93.62 85 TRP A C 1
ATOM 678 O O . TRP A 1 85 ? -10.672 9.023 15.273 1 93.62 85 TRP A O 1
ATOM 688 N N . GLN A 1 86 ? -10.125 11.031 15.961 1 80.38 86 GLN A N 1
ATOM 689 C CA . GLN A 1 86 ? -11.211 11.188 16.922 1 80.38 86 GLN A CA 1
ATOM 690 C C . GLN A 1 86 ? -12.484 11.68 16.234 1 80.38 86 GLN A C 1
ATOM 692 O O . GLN A 1 86 ? -13.562 11.672 16.844 1 80.38 86 GLN A O 1
ATOM 697 N N . THR A 1 87 ? -12.508 11.875 14.961 1 59.03 87 THR A N 1
ATOM 698 C CA . THR A 1 87 ? -13.734 12.5 14.492 1 59.03 87 THR A CA 1
ATOM 699 C C . THR A 1 87 ? -14.953 11.914 15.211 1 59.03 87 THR A C 1
ATOM 701 O O . THR A 1 87 ? -14.93 10.75 15.625 1 59.03 87 THR A O 1
ATOM 704 N N . LYS A 1 88 ? -16.047 12.852 15.375 1 53.28 88 LYS A N 1
ATOM 705 C CA . LYS A 1 88 ? -17.188 13.047 16.281 1 53.28 88 LYS A CA 1
ATOM 706 C C . LYS A 1 88 ? -18.188 11.898 16.141 1 53.28 88 LYS A C 1
ATOM 708 O O . LYS A 1 88 ? -18.797 11.719 15.094 1 53.28 88 LYS A O 1
ATOM 713 N N . ARG A 1 89 ? -18.016 10.711 16.594 1 50.34 89 ARG A N 1
ATOM 714 C CA . ARG A 1 89 ? -19.266 9.977 16.734 1 50.34 89 ARG A CA 1
ATOM 715 C C . ARG A 1 89 ? -20.406 10.898 17.188 1 50.34 89 ARG A C 1
ATOM 717 O O . ARG A 1 89 ? -20.172 11.82 17.969 1 50.34 89 ARG A O 1
ATOM 724 N N . PRO A 1 90 ? -21.312 11.055 16.375 1 48.91 90 PRO A N 1
ATOM 725 C CA . PRO A 1 90 ? -22.438 11.812 16.922 1 48.91 90 PRO A CA 1
ATOM 726 C C . PRO A 1 90 ? -22.766 11.422 18.359 1 48.91 90 PRO A C 1
ATOM 728 O O . PRO A 1 90 ? -22.75 10.234 18.703 1 48.91 90 PRO A O 1
ATOM 731 N N . GLY A 1 91 ? -22.344 12.094 19.266 1 42.44 91 GLY A N 1
ATOM 732 C CA . GLY A 1 91 ? -22.75 11.859 20.641 1 42.44 91 GLY A CA 1
ATOM 733 C C . GLY A 1 91 ? -24.172 11.359 20.766 1 42.44 91 GLY A C 1
ATOM 734 O O . GLY A 1 91 ? -25.078 11.883 20.125 1 42.44 91 GLY A O 1
ATOM 735 N N . THR A 1 92 ? -24.344 10.078 20.797 1 48 92 THR A N 1
ATOM 736 C CA . THR A 1 92 ? -25.703 9.703 21.172 1 48 92 THR A CA 1
ATOM 737 C C . THR A 1 92 ? -26.234 10.602 22.281 1 48 92 THR A C 1
ATOM 739 O O . THR A 1 92 ? -25.5 10.898 23.234 1 48 92 THR A O 1
ATOM 742 N N . PRO A 1 93 ? -27.25 11.422 22.062 1 47.78 93 PRO A N 1
ATOM 743 C CA . PRO A 1 93 ? -27.828 12.234 23.141 1 47.78 93 PRO A CA 1
ATOM 744 C C . PRO A 1 93 ? -27.938 11.469 24.453 1 47.78 93 PRO A C 1
ATOM 746 O O . PRO A 1 93 ? -28.266 10.273 24.453 1 47.78 93 PRO A O 1
ATOM 749 N N . LYS A 1 94 ? -27.109 11.789 25.359 1 45.5 94 LYS A N 1
ATOM 750 C CA . LYS A 1 94 ? -27.266 11.188 26.688 1 45.5 94 LYS A CA 1
ATOM 751 C C . LYS A 1 94 ? -28.734 11.055 27.062 1 45.5 94 LYS A C 1
ATOM 753 O O . LYS A 1 94 ? -29.516 12 26.891 1 45.5 94 LYS A O 1
ATOM 758 N N . LYS A 1 95 ? -29.281 9.938 27.172 1 45.66 95 LYS A N 1
ATOM 759 C CA . LYS A 1 95 ? -30.656 9.711 27.641 1 45.66 95 LYS A CA 1
ATOM 760 C C . LYS A 1 95 ? -30.906 10.469 28.938 1 45.66 95 LYS A C 1
ATOM 762 O O . LYS A 1 95 ? -30.062 10.469 29.844 1 45.66 95 LYS A O 1
ATOM 767 N N . PRO A 1 96 ? -31.781 11.555 28.984 1 49.72 96 PRO A N 1
ATOM 768 C CA . PRO A 1 96 ? -32.125 12.188 30.25 1 49.72 96 PRO A CA 1
ATOM 769 C C . PRO A 1 96 ? -32.344 11.18 31.391 1 49.72 96 PRO A C 1
ATOM 771 O O . PRO A 1 96 ? -33 10.156 31.188 1 49.72 96 PRO A O 1
ATOM 774 N N . GLY A 1 97 ? -31.266 10.875 32.094 1 43.69 97 GLY A N 1
ATOM 775 C CA . GLY A 1 97 ? -31.453 9.945 33.188 1 43.69 97 GLY A CA 1
ATOM 776 C C . GLY A 1 97 ? -32.719 10.219 34 1 43.69 97 GLY A C 1
ATOM 777 O O . GLY A 1 97 ? -33.312 11.289 33.875 1 43.69 97 GLY A O 1
ATOM 778 N N . PRO A 1 98 ? -33.469 9.258 34.5 1 50.62 98 PRO A N 1
ATOM 779 C CA . PRO A 1 98 ? -34.719 9.422 35.219 1 50.62 98 PRO A CA 1
ATOM 780 C C . PRO A 1 98 ? -34.625 10.492 36.312 1 50.62 98 PRO A C 1
ATOM 782 O O . PRO A 1 98 ? -33.562 10.695 36.906 1 50.62 98 PRO A O 1
ATOM 785 N N . SER A 1 99 ? -35.312 11.719 36.188 1 46.34 99 SER A N 1
ATOM 786 C CA . SER A 1 99 ? -35.531 12.656 37.281 1 46.34 99 SER A CA 1
ATOM 787 C C . SER A 1 99 ? -35.812 11.922 38.594 1 46.34 99 SER A C 1
ATOM 789 O O . SER A 1 99 ? -36.688 11.062 38.625 1 46.34 99 SER A O 1
ATOM 791 N N . LYS A 1 100 ? -34.875 11.867 39.531 1 34.5 100 LYS A N 1
ATOM 792 C CA . LYS A 1 100 ? -35.406 11.469 40.812 1 34.5 100 LYS A CA 1
ATOM 793 C C . LYS A 1 100 ? -36.531 12.398 41.281 1 34.5 100 LYS A C 1
ATOM 795 O O . LYS A 1 100 ? -36.5 13.602 41.031 1 34.5 100 LYS A O 1
ATOM 800 N N . GLU B 1 1 ? 15.773 -13.281 23.672 1 25.97 1 GLU B N 1
ATOM 801 C CA . GLU B 1 1 ? 15.125 -14.008 22.594 1 25.97 1 GLU B CA 1
ATOM 802 C C . GLU B 1 1 ? 14.016 -13.18 21.953 1 25.97 1 GLU B C 1
ATOM 804 O O . GLU B 1 1 ? 12.867 -13.242 22.375 1 25.97 1 GLU B O 1
ATOM 809 N N . VAL B 1 2 ? 14.156 -11.898 21.734 1 31.16 2 VAL B N 1
ATOM 810 C CA . VAL B 1 2 ? 13.133 -10.914 21.375 1 31.16 2 VAL B CA 1
ATOM 811 C C . VAL B 1 2 ? 12.391 -11.375 20.125 1 31.16 2 VAL B C 1
ATOM 813 O O . VAL B 1 2 ? 13.008 -11.594 19.078 1 31.16 2 VAL B O 1
ATOM 816 N N . GLU B 1 3 ? 11.391 -12.211 20.328 1 37.16 3 GLU B N 1
ATOM 817 C CA . GLU B 1 3 ? 10.57 -12.742 19.234 1 37.16 3 GLU B CA 1
ATOM 818 C C . GLU B 1 3 ? 10.43 -11.727 18.109 1 37.16 3 GLU B C 1
ATOM 820 O O . GLU B 1 3 ? 10.094 -10.562 18.359 1 37.16 3 GLU B O 1
ATOM 825 N N . LYS B 1 4 ? 11.289 -11.672 17.234 1 39.62 4 LYS B N 1
ATOM 826 C CA . LYS B 1 4 ? 11.234 -10.883 16.016 1 39.62 4 LYS B CA 1
ATOM 827 C C . LYS B 1 4 ? 9.805 -10.781 15.492 1 39.62 4 LYS B C 1
ATOM 829 O O . LYS B 1 4 ? 9.219 -11.781 15.078 1 39.62 4 LYS B O 1
ATOM 834 N N . SER B 1 5 ? 8.93 -10.258 16.234 1 43.31 5 SER B N 1
ATOM 835 C CA . SER B 1 5 ? 7.578 -10.055 15.727 1 43.31 5 SER B CA 1
ATOM 836 C C . SER B 1 5 ? 7.57 -9.891 14.211 1 43.31 5 SER B C 1
ATOM 838 O O . SER B 1 5 ? 8.273 -9.039 13.664 1 43.31 5 SER B O 1
ATOM 840 N N . LYS B 1 6 ? 7.645 -11.031 13.586 1 52.75 6 LYS B N 1
ATOM 841 C CA . LYS B 1 6 ? 7.551 -11.117 12.133 1 52.75 6 LYS B CA 1
ATOM 842 C C . LYS B 1 6 ? 6.574 -10.078 11.586 1 52.75 6 LYS B C 1
ATOM 844 O O . LYS B 1 6 ? 5.367 -10.172 11.82 1 52.75 6 LYS B O 1
ATOM 849 N N . SER B 1 7 ? 6.949 -8.781 11.703 1 57.44 7 SER B N 1
ATOM 850 C CA . SER B 1 7 ? 6.109 -7.723 11.156 1 57.44 7 SER B CA 1
ATOM 851 C C . SER B 1 7 ? 5.578 -8.094 9.773 1 57.44 7 SER B C 1
ATOM 853 O O . SER B 1 7 ? 6.336 -8.562 8.922 1 57.44 7 SER B O 1
ATOM 855 N N . ASN B 1 8 ? 4.25 -8.289 9.727 1 69.81 8 ASN B N 1
ATOM 856 C CA . ASN B 1 8 ? 3.604 -8.531 8.445 1 69.81 8 ASN B CA 1
ATOM 857 C C . ASN B 1 8 ? 4.082 -7.547 7.379 1 69.81 8 ASN B C 1
ATOM 859 O O . ASN B 1 8 ? 4.355 -6.383 7.684 1 69.81 8 ASN B O 1
ATOM 863 N N . HIS B 1 9 ? 4.445 -8.25 6.281 1 86.12 9 HIS B N 1
ATOM 864 C CA . HIS B 1 9 ? 4.648 -7.434 5.09 1 86.12 9 HIS B CA 1
ATOM 865 C C . HIS B 1 9 ? 3.334 -7.199 4.348 1 86.12 9 HIS B C 1
ATOM 867 O O . HIS B 1 9 ? 2.402 -7.996 4.465 1 86.12 9 HIS B O 1
ATOM 873 N N . TYR B 1 10 ? 3.279 -6.051 3.789 1 92.31 10 TYR B N 1
ATOM 874 C CA . TYR B 1 10 ? 2.1 -5.738 2.992 1 92.31 10 TYR B CA 1
ATOM 875 C C . TYR B 1 10 ? 2.432 -5.734 1.504 1 92.31 10 TYR B C 1
ATOM 877 O O . TYR B 1 10 ? 3.492 -5.25 1.1 1 92.31 10 TYR B O 1
ATOM 885 N N . LEU B 1 11 ? 1.56 -6.367 0.793 1 95.31 11 LEU B N 1
ATOM 886 C CA . LEU B 1 11 ? 1.706 -6.43 -0.657 1 95.31 11 LEU B CA 1
ATOM 887 C C . LEU B 1 11 ? 0.557 -5.703 -1.351 1 95.31 11 LEU B C 1
ATOM 889 O O . LEU B 1 11 ? -0.552 -5.637 -0.816 1 95.31 11 LEU B O 1
ATOM 893 N N . ILE B 1 12 ? 0.853 -5.23 -2.555 1 97.19 12 ILE B N 1
ATOM 894 C CA . ILE B 1 12 ? -0.17 -4.566 -3.357 1 97.19 12 ILE B CA 1
ATOM 895 C C . ILE B 1 12 ? -0.686 -5.523 -4.43 1 97.19 12 ILE B C 1
ATOM 897 O O . ILE B 1 12 ? 0.098 -6.23 -5.07 1 97.19 12 ILE B O 1
ATOM 901 N N . LEU B 1 13 ? -1.934 -5.625 -4.547 1 97.75 13 LEU B N 1
ATOM 902 C CA . LEU B 1 13 ? -2.543 -6.293 -5.691 1 97.75 13 LEU B CA 1
ATOM 903 C C . LEU B 1 13 ? -2.807 -5.301 -6.82 1 97.75 13 LEU B C 1
ATOM 905 O O . LEU B 1 13 ? -3.514 -4.309 -6.633 1 97.75 13 LEU B O 1
ATOM 909 N N . PHE B 1 14 ? -2.256 -5.594 -7.961 1 97.5 14 PHE B N 1
ATOM 910 C CA . PHE B 1 14 ? -2.521 -4.816 -9.164 1 97.5 14 PHE B CA 1
ATOM 911 C C . PHE B 1 14 ? -3.531 -5.527 -10.055 1 97.5 14 PHE B C 1
AT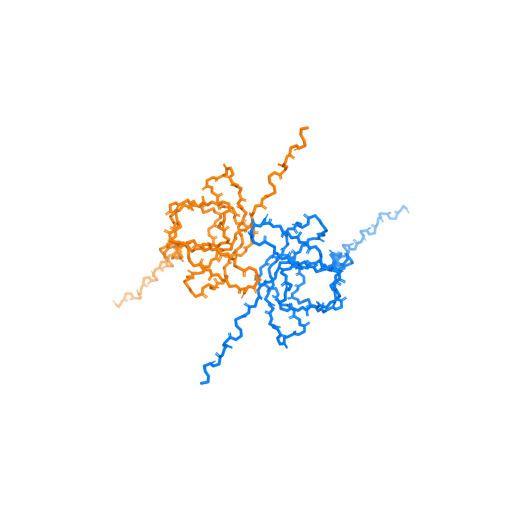OM 913 O O . PHE B 1 14 ? -3.604 -6.758 -10.062 1 97.5 14 PHE B O 1
ATOM 920 N N . ARG B 1 15 ? -4.258 -4.77 -10.789 1 96.5 15 ARG B N 1
ATOM 921 C CA . ARG B 1 15 ? -5.199 -5.336 -11.75 1 96.5 15 ARG B CA 1
ATOM 922 C C . ARG B 1 15 ? -4.473 -6.145 -12.82 1 96.5 15 ARG B C 1
ATOM 924 O O . ARG B 1 15 ? -4.883 -7.258 -13.148 1 96.5 15 ARG B O 1
ATOM 931 N N . ASP B 1 16 ? -3.398 -5.496 -13.297 1 95.5 16 ASP B N 1
ATOM 932 C CA . ASP B 1 16 ? -2.645 -6.105 -14.391 1 95.5 16 ASP B CA 1
ATOM 933 C C . ASP B 1 16 ? -1.27 -5.453 -14.539 1 95.5 16 ASP B C 1
ATOM 935 O O . ASP B 1 16 ? -0.782 -4.805 -13.609 1 95.5 16 ASP B O 1
ATOM 939 N N . ASN B 1 17 ? -0.57 -5.562 -15.664 1 93.5 17 ASN B N 1
ATOM 940 C CA . ASN B 1 17 ? 0.81 -5.129 -15.859 1 93.5 17 ASN B CA 1
ATOM 941 C C . ASN B 1 17 ? 0.913 -3.607 -15.93 1 93.5 17 ASN B C 1
ATOM 943 O O . ASN B 1 17 ? 2.016 -3.057 -15.945 1 93.5 17 ASN B O 1
ATOM 947 N N . SER B 1 18 ? -0.213 -2.898 -15.977 1 93 18 SER B N 1
ATOM 948 C CA . SER B 1 18 ? -0.193 -1.442 -15.891 1 93 18 SER B CA 1
ATOM 949 C C . SER B 1 18 ? -0.013 -0.973 -14.453 1 93 18 SER B C 1
ATOM 951 O O . SER B 1 18 ? 0.09 0.228 -14.195 1 93 18 SER B O 1
ATOM 953 N N . CYS B 1 19 ? -0.094 -1.896 -13.523 1 92.56 19 CYS B N 1
ATOM 954 C CA . CYS B 1 19 ? 0.129 -1.664 -12.102 1 92.56 19 CYS B CA 1
ATOM 955 C C . CYS B 1 19 ? -0.943 -0.749 -11.523 1 92.56 19 CYS B C 1
ATOM 957 O O . CYS B 1 19 ? -0.637 0.17 -10.766 1 92.56 19 CYS B O 1
ATOM 959 N N . GLN B 1 20 ? -2.217 -0.986 -12.008 1 93.81 20 GLN B N 1
ATOM 960 C CA . GLN B 1 20 ? -3.336 -0.286 -11.383 1 93.81 20 GLN B CA 1
ATOM 961 C C . GLN B 1 20 ? -3.66 -0.876 -10.016 1 93.81 20 GLN B C 1
ATOM 963 O O . GLN B 1 20 ? -3.93 -2.074 -9.898 1 93.81 20 GLN B O 1
ATOM 968 N N . PHE B 1 21 ? -3.627 -0.121 -9.039 1 95.69 21 PHE B N 1
ATOM 969 C CA . PHE B 1 21 ? -3.857 -0.557 -7.672 1 95.69 21 PHE B CA 1
ATOM 970 C C . PHE B 1 21 ? -5.262 -1.127 -7.512 1 95.69 21 PHE B C 1
ATOM 972 O O . PHE B 1 21 ? -6.238 -0.529 -7.977 1 95.69 21 PHE B O 1
ATOM 979 N N . ARG B 1 22 ? -5.34 -2.271 -6.691 1 97.5 22 ARG B N 1
ATOM 980 C CA . ARG B 1 22 ? -6.652 -2.818 -6.371 1 97.5 22 ARG B CA 1
ATOM 981 C C . ARG B 1 22 ? -6.812 -3.031 -4.871 1 97.5 22 ARG B C 1
ATOM 983 O O . ARG B 1 22 ? -7.855 -2.715 -4.301 1 97.5 22 ARG B O 1
ATOM 990 N N . ALA B 1 23 ? -5.738 -3.584 -4.219 1 98.31 23 ALA B N 1
ATOM 991 C CA . ALA B 1 23 ? -5.914 -3.922 -2.811 1 98.31 23 ALA B CA 1
ATOM 992 C C . ALA B 1 23 ? -4.566 -4.043 -2.104 1 98.31 23 ALA B C 1
ATOM 994 O O . ALA B 1 23 ? -3.52 -4.094 -2.754 1 98.31 23 ALA B O 1
ATOM 995 N N . VAL B 1 24 ? -4.625 -4.008 -0.82 1 97.69 24 VAL B N 1
ATOM 996 C CA . VAL B 1 24 ? -3.484 -4.293 0.045 1 97.69 24 VAL B CA 1
ATOM 997 C C . VAL B 1 24 ? -3.703 -5.617 0.769 1 97.69 24 VAL B C 1
ATOM 999 O O . VAL B 1 24 ? -4.793 -5.883 1.28 1 97.69 24 VAL B O 1
ATOM 1002 N N . TYR B 1 25 ? -2.652 -6.375 0.743 1 96.62 25 TYR B N 1
ATOM 1003 C CA . TYR B 1 25 ? -2.709 -7.66 1.427 1 96.62 25 TYR B CA 1
ATOM 1004 C C . TYR B 1 25 ? -1.614 -7.766 2.482 1 96.62 25 TYR B C 1
ATOM 1006 O O . TYR B 1 25 ? -0.511 -7.25 2.295 1 96.62 25 TYR B O 1
ATOM 1014 N N . ALA B 1 26 ? -1.951 -8.422 3.529 1 94.44 26 ALA B N 1
ATOM 1015 C CA . ALA B 1 26 ? -0.945 -8.781 4.523 1 94.44 26 ALA B CA 1
ATOM 1016 C C . ALA B 1 26 ? -0.324 -10.141 4.207 1 94.44 26 ALA B C 1
ATOM 1018 O O . ALA B 1 26 ? -1.03 -11.086 3.84 1 94.44 26 ALA B O 1
ATOM 1019 N N . PHE B 1 27 ? 0.965 -10.102 4.289 1 91.31 27 PHE B N 1
ATOM 1020 C CA . PHE B 1 27 ? 1.735 -11.297 3.98 1 91.31 27 PHE B CA 1
ATOM 1021 C C . PHE B 1 27 ? 2.793 -11.555 5.047 1 91.31 27 PHE B C 1
ATOM 1023 O O . PHE B 1 27 ? 3.475 -10.625 5.488 1 91.31 27 PHE B O 1
ATOM 1030 N N . SER B 1 28 ? 2.795 -12.812 5.523 1 83.31 28 SER B N 1
ATOM 1031 C CA . SER B 1 28 ? 3.895 -13.242 6.379 1 83.31 28 SER B CA 1
ATOM 1032 C C . SER B 1 28 ? 4.781 -14.258 5.668 1 83.31 28 SER B C 1
ATOM 1034 O O . SER B 1 28 ? 4.285 -15.172 5.008 1 83.31 28 SER B O 1
ATOM 1036 N N . PRO B 1 29 ? 6.047 -14.039 5.84 1 79.19 29 PRO B N 1
ATOM 1037 C CA . PRO B 1 29 ? 6.973 -14.945 5.156 1 79.19 29 PRO B CA 1
ATOM 1038 C C . PRO B 1 29 ? 6.734 -16.406 5.52 1 79.19 29 PRO B C 1
ATOM 1040 O O . PRO B 1 29 ? 7.117 -17.312 4.762 1 79.19 29 PRO B O 1
ATOM 1043 N N . ASP B 1 30 ? 6.098 -16.547 6.641 1 80.88 30 ASP B N 1
ATOM 1044 C CA . ASP B 1 30 ? 5.883 -17.922 7.098 1 80.88 30 ASP B CA 1
ATOM 1045 C C . ASP B 1 30 ? 4.586 -18.484 6.531 1 80.88 30 ASP B C 1
ATOM 1047 O O . ASP B 1 30 ? 4.293 -19.672 6.711 1 80.88 30 ASP B O 1
ATOM 1051 N N . SER B 1 31 ? 3.836 -17.641 5.871 1 81.31 31 SER B N 1
ATOM 1052 C CA . SER B 1 31 ? 2.545 -18.062 5.344 1 81.31 31 SER B CA 1
ATOM 1053 C C . SER B 1 31 ? 2.633 -18.359 3.852 1 81.31 31 SER B C 1
ATOM 1055 O O . SER B 1 31 ? 3.564 -17.922 3.176 1 81.31 31 SER B O 1
ATOM 1057 N N . GLU B 1 32 ? 1.765 -19.219 3.396 1 84 32 GLU B N 1
ATOM 1058 C CA . GLU B 1 32 ? 1.643 -19.516 1.973 1 84 32 GLU B CA 1
ATOM 1059 C C . GLU B 1 32 ? 0.579 -18.656 1.314 1 84 32 GLU B C 1
ATOM 1061 O O . GLU B 1 32 ? 0.353 -18.75 0.106 1 84 32 GLU B O 1
ATOM 1066 N N . ASP B 1 33 ? -0.065 -17.891 2.109 1 92.69 33 ASP B N 1
ATOM 1067 C CA . ASP B 1 33 ? -1.174 -17.109 1.575 1 92.69 33 ASP B CA 1
ATOM 1068 C C . ASP B 1 33 ? -1.096 -15.664 2.041 1 92.69 33 ASP B C 1
ATOM 1070 O O . ASP B 1 33 ? -0.331 -15.336 2.953 1 92.69 33 ASP B O 1
ATOM 1074 N N . MET B 1 34 ? -1.812 -14.828 1.306 1 95 34 MET B N 1
ATOM 1075 C CA . MET B 1 34 ? -1.96 -13.414 1.631 1 95 34 MET B CA 1
ATOM 1076 C C . MET B 1 34 ? -3.408 -13.086 1.978 1 95 34 MET B C 1
ATOM 1078 O O . MET B 1 34 ? -4.332 -13.57 1.326 1 95 34 MET B O 1
ATOM 1082 N N . HIS B 1 35 ? -3.584 -12.211 2.969 1 96.62 35 HIS B N 1
ATOM 1083 C CA . HIS B 1 35 ? -4.926 -11.836 3.404 1 96.62 35 HIS B CA 1
ATOM 1084 C C . HIS B 1 35 ? -5.203 -10.367 3.117 1 96.62 35 HIS B C 1
ATOM 1086 O O . HIS B 1 35 ? -4.387 -9.5 3.441 1 96.62 35 HIS B O 1
ATOM 1092 N N . ARG B 1 36 ? -6.32 -10.133 2.531 1 97.38 36 ARG B N 1
ATOM 1093 C CA . ARG B 1 36 ? -6.668 -8.773 2.135 1 97.38 36 ARG B CA 1
ATOM 1094 C C . ARG B 1 36 ? -6.852 -7.879 3.355 1 97.38 36 ARG B C 1
ATOM 1096 O O . ARG B 1 36 ? -7.547 -8.25 4.305 1 97.38 36 ARG B O 1
ATOM 1103 N N . VAL B 1 37 ? -6.316 -6.773 3.332 1 96.88 37 VAL B N 1
ATOM 1104 C CA . VAL B 1 37 ? -6.41 -5.789 4.402 1 96.88 37 VAL B CA 1
ATOM 1105 C C . VAL B 1 37 ? -7.355 -4.664 3.99 1 96.88 37 VAL B C 1
ATOM 1107 O O . VAL B 1 37 ? -8.188 -4.223 4.781 1 96.88 37 VAL B O 1
ATOM 1110 N N . ALA B 1 38 ? -7.312 -4.203 2.688 1 96.88 38 ALA B N 1
ATOM 1111 C CA . ALA B 1 38 ? -8.141 -3.137 2.129 1 96.88 38 ALA B CA 1
ATOM 1112 C C . ALA B 1 38 ? -8.18 -3.219 0.605 1 96.88 38 ALA B C 1
ATOM 1114 O O . ALA B 1 38 ? -7.238 -3.701 -0.023 1 96.88 38 ALA B O 1
ATOM 1115 N N . GLY B 1 39 ? -9.305 -2.783 0.061 1 97.38 39 GLY B N 1
ATOM 1116 C CA . GLY B 1 39 ? -9.422 -2.701 -1.386 1 97.38 39 GLY B CA 1
ATOM 1117 C C . GLY B 1 39 ? -10.328 -3.768 -1.974 1 97.38 39 GLY B C 1
ATOM 1118 O O . GLY B 1 39 ? -11.234 -4.254 -1.303 1 97.38 39 GLY B O 1
ATOM 1119 N N . VAL B 1 40 ? -10.039 -4.004 -3.246 1 96.62 40 VAL B N 1
ATOM 1120 C CA . VAL B 1 40 ? -10.914 -4.891 -4.008 1 96.62 40 VAL B CA 1
ATOM 1121 C C . VAL B 1 40 ? -10.125 -6.105 -4.488 1 96.62 40 VAL B C 1
ATOM 1123 O O . VAL B 1 40 ? -9.078 -5.965 -5.125 1 96.62 40 VAL B O 1
ATOM 1126 N N . GLY B 1 41 ? -10.664 -7.332 -4.141 1 96.5 41 GLY B N 1
ATOM 1127 C CA . GLY B 1 41 ? -10.031 -8.586 -4.523 1 96.5 41 GLY B CA 1
ATOM 1128 C C . GLY B 1 41 ? -10.422 -9.742 -3.621 1 96.5 41 GLY B C 1
ATOM 1129 O O . GLY B 1 41 ? -11.219 -9.578 -2.695 1 96.5 41 GLY B O 1
ATOM 1130 N N . PRO B 1 42 ? -9.906 -10.914 -3.949 1 96.75 42 PRO B N 1
ATOM 1131 C CA . PRO B 1 42 ? -10.188 -12.062 -3.082 1 96.75 42 PRO B CA 1
ATOM 1132 C C . PRO B 1 42 ? -9.766 -11.82 -1.634 1 96.75 42 PRO B C 1
ATOM 1134 O O . PRO B 1 42 ? -8.812 -11.086 -1.377 1 96.75 42 PRO B O 1
ATOM 1137 N N . ARG B 1 43 ? -10.477 -12.43 -0.757 1 97.44 43 ARG B N 1
ATOM 1138 C CA . ARG B 1 43 ? -10.109 -12.312 0.652 1 97.44 43 ARG B CA 1
ATOM 1139 C C . ARG B 1 43 ? -8.727 -12.891 0.911 1 97.44 43 ARG B C 1
ATOM 1141 O O . ARG B 1 43 ? -7.961 -12.359 1.719 1 97.44 43 ARG B O 1
ATOM 1148 N N . VAL B 1 44 ? -8.508 -14.016 0.188 1 97.38 44 VAL B N 1
ATOM 1149 C CA . VAL B 1 44 ? -7.23 -14.711 0.354 1 97.38 44 VAL B CA 1
ATOM 1150 C C . VAL B 1 44 ? -6.621 -15.008 -1.015 1 97.38 44 VAL B C 1
ATOM 1152 O O . VAL B 1 44 ? -7.32 -15.43 -1.935 1 97.38 44 VAL B O 1
ATOM 1155 N N . ILE B 1 45 ? -5.387 -14.805 -1.104 1 96.12 45 ILE B N 1
ATOM 1156 C CA . ILE B 1 45 ? -4.656 -15.148 -2.318 1 96.12 45 ILE B CA 1
ATOM 1157 C C . ILE B 1 45 ? -3.609 -16.219 -2.006 1 96.12 45 ILE B C 1
ATOM 1159 O O . ILE B 1 45 ? -2.773 -16.031 -1.119 1 96.12 45 ILE B O 1
ATOM 1163 N N . THR B 1 46 ? -3.672 -17.25 -2.709 1 95 46 THR B N 1
ATOM 1164 C CA . THR B 1 46 ? -2.676 -18.297 -2.598 1 95 46 THR B CA 1
ATOM 1165 C C . THR B 1 46 ? -1.696 -18.25 -3.768 1 95 46 THR B C 1
ATOM 1167 O O . THR B 1 46 ? -1.941 -17.562 -4.758 1 95 46 THR B O 1
ATOM 1170 N N . LYS B 1 47 ? -0.591 -19.031 -3.707 1 91.69 47 LYS B N 1
ATOM 1171 C CA . LYS B 1 47 ? 0.464 -19.031 -4.715 1 91.69 47 LYS B CA 1
ATOM 1172 C C . LYS B 1 47 ? -0.088 -19.406 -6.09 1 91.69 47 LYS B C 1
ATOM 1174 O O . LYS B 1 47 ? 0.364 -18.875 -7.109 1 91.69 47 LYS B O 1
ATOM 1179 N N . ASN B 1 48 ? -1.062 -20.266 -6.102 1 93.06 48 ASN B N 1
ATOM 1180 C CA . ASN B 1 48 ? -1.591 -20.766 -7.367 1 93.06 48 ASN B CA 1
ATOM 1181 C C . ASN B 1 48 ? -2.416 -19.703 -8.086 1 93.06 48 ASN B C 1
ATOM 1183 O O . ASN B 1 48 ? -2.734 -19.844 -9.266 1 93.06 48 ASN B O 1
ATOM 1187 N N . MET B 1 49 ? -2.678 -18.641 -7.391 1 94.81 49 MET B N 1
ATOM 1188 C CA . MET B 1 49 ? -3.525 -17.594 -7.957 1 94.81 49 MET B CA 1
ATOM 1189 C C . MET B 1 49 ? -2.684 -16.5 -8.594 1 94.81 49 MET B C 1
ATOM 1191 O O . MET B 1 49 ? -3.193 -15.695 -9.383 1 94.81 49 MET B O 1
ATOM 1195 N N . ILE B 1 50 ? -1.459 -16.531 -8.32 1 95.5 50 ILE B N 1
ATOM 1196 C CA . ILE B 1 50 ? -0.595 -15.422 -8.688 1 95.5 50 ILE B CA 1
ATOM 1197 C C . ILE B 1 50 ? -0.182 -15.547 -10.156 1 95.5 50 ILE B C 1
ATOM 1199 O O . ILE B 1 50 ? 0.185 -16.625 -10.609 1 95.5 50 ILE B O 1
ATOM 1203 N N . GLU B 1 51 ? -0.289 -14.484 -10.859 1 95.44 51 GLU B N 1
ATOM 1204 C CA . GLU B 1 51 ? 0.132 -14.438 -12.25 1 95.44 51 GLU B CA 1
ATOM 1205 C C . GLU B 1 51 ? 1.514 -13.805 -12.391 1 95.44 51 GLU B C 1
ATOM 1207 O O . GLU B 1 51 ? 2.379 -14.344 -13.094 1 95.44 51 GLU B O 1
ATOM 1212 N N . THR B 1 52 ? 1.703 -12.641 -11.789 1 95.88 52 THR B N 1
ATOM 1213 C CA . THR B 1 52 ? 2.969 -11.914 -11.875 1 95.88 52 THR B CA 1
ATOM 1214 C C . THR B 1 52 ? 3.363 -11.352 -10.516 1 95.88 52 THR B C 1
ATOM 1216 O O . THR B 1 52 ? 2.504 -10.945 -9.734 1 95.88 52 THR B O 1
ATOM 1219 N N . ILE B 1 53 ? 4.656 -11.305 -10.266 1 95.94 53 ILE B N 1
ATOM 1220 C CA . ILE B 1 53 ? 5.188 -10.75 -9.023 1 95.94 53 ILE B CA 1
ATOM 1221 C C . ILE B 1 53 ? 6.055 -9.531 -9.328 1 95.94 53 ILE B C 1
ATOM 1223 O O . ILE B 1 53 ? 6.75 -9.492 -10.344 1 95.94 53 ILE B O 1
ATOM 1227 N N . TYR B 1 54 ? 6.059 -8.617 -8.422 1 95.38 54 TYR B N 1
ATOM 1228 C CA . TYR B 1 54 ? 6.797 -7.379 -8.633 1 95.38 54 TYR B CA 1
ATOM 1229 C C . TYR B 1 54 ? 7.668 -7.051 -7.422 1 95.38 54 TYR B C 1
ATOM 1231 O O . TYR B 1 54 ? 7.297 -7.344 -6.285 1 95.38 54 TYR B O 1
ATOM 1239 N N . LYS B 1 55 ? 8.75 -6.453 -7.68 1 94 55 LYS B N 1
ATOM 1240 C CA . LYS B 1 55 ? 9.57 -5.793 -6.664 1 94 55 LYS B CA 1
ATOM 1241 C C . LYS B 1 55 ? 9.508 -4.277 -6.812 1 94 55 LYS B C 1
ATOM 1243 O O . LYS B 1 55 ? 9.492 -3.756 -7.934 1 94 55 LYS B O 1
ATOM 1248 N N . TYR B 1 56 ? 9.469 -3.67 -5.633 1 93.44 56 TYR B N 1
ATOM 1249 C CA . TYR B 1 56 ? 9.43 -2.211 -5.625 1 93.44 56 TYR B CA 1
ATOM 1250 C C . TYR B 1 56 ? 10.82 -1.629 -5.402 1 93.44 56 TYR B C 1
ATOM 1252 O O . TYR B 1 56 ? 11.555 -2.07 -4.512 1 93.44 56 TYR B O 1
ATOM 1260 N N . ASN B 1 57 ? 11.219 -0.663 -6.363 1 92.44 57 ASN B N 1
ATOM 1261 C CA . ASN B 1 57 ? 12.391 0.184 -6.148 1 92.44 57 ASN B CA 1
ATOM 1262 C C . ASN B 1 57 ? 12 1.538 -5.562 1 92.44 57 ASN B C 1
ATOM 1264 O O . ASN B 1 57 ? 11.453 2.391 -6.266 1 92.44 57 ASN B O 1
ATOM 1268 N N . SER B 1 58 ? 12.297 1.678 -4.32 1 89.88 58 SER B N 1
ATOM 1269 C CA . SER B 1 58 ? 11.844 2.875 -3.617 1 89.88 58 SER B CA 1
ATOM 1270 C C . SER B 1 58 ? 12.562 4.121 -4.125 1 89.88 58 SER B C 1
ATOM 1272 O O . SER B 1 58 ? 12.008 5.219 -4.09 1 89.88 58 SER B O 1
ATOM 1274 N N . ASP B 1 59 ? 13.742 3.984 -4.582 1 86.88 59 ASP B N 1
ATOM 1275 C CA . ASP B 1 59 ? 14.492 5.121 -5.098 1 86.88 59 ASP B CA 1
ATOM 1276 C C . ASP B 1 59 ? 13.922 5.602 -6.43 1 86.88 59 ASP B C 1
ATOM 1278 O O . ASP B 1 59 ? 13.945 6.797 -6.723 1 86.88 59 ASP B O 1
ATOM 1282 N N . ARG B 1 60 ? 13.438 4.688 -7.156 1 87.38 60 ARG B N 1
ATOM 1283 C CA . ARG B 1 60 ? 12.914 5.008 -8.484 1 87.38 60 ARG B CA 1
ATOM 1284 C C . ARG B 1 60 ? 11.391 5.109 -8.461 1 87.38 60 ARG B C 1
ATOM 1286 O O . ARG B 1 60 ? 10.781 5.523 -9.445 1 87.38 60 ARG B O 1
ATOM 1293 N N . LYS B 1 61 ? 10.828 4.691 -7.363 1 89.19 61 LYS B N 1
ATOM 1294 C CA . LYS B 1 61 ? 9.375 4.645 -7.215 1 89.19 61 LYS B CA 1
ATOM 1295 C C . LYS B 1 61 ? 8.734 3.854 -8.352 1 89.19 61 LYS B C 1
ATOM 1297 O O . LYS B 1 61 ? 7.762 4.305 -8.953 1 89.19 61 LYS B O 1
ATOM 1302 N N . GLN B 1 62 ? 9.344 2.744 -8.617 1 91.88 62 GLN B N 1
ATOM 1303 C CA . GLN B 1 62 ? 8.891 1.945 -9.75 1 91.88 62 GLN B CA 1
ATOM 1304 C C . GLN B 1 62 ? 8.773 0.471 -9.375 1 91.88 62 GLN B C 1
ATOM 1306 O O . GLN B 1 62 ? 9.633 -0.065 -8.672 1 91.88 62 GLN B O 1
ATOM 1311 N N . PHE B 1 63 ? 7.723 -0.14 -9.984 1 94.62 63 PHE B N 1
ATOM 1312 C CA . PHE B 1 63 ? 7.582 -1.585 -9.844 1 94.62 63 PHE B CA 1
ATOM 1313 C C . PHE B 1 63 ? 8.156 -2.303 -11.062 1 94.62 63 PHE B C 1
ATOM 1315 O O . PHE B 1 63 ? 7.887 -1.915 -12.203 1 94.62 63 PHE B O 1
ATOM 1322 N N . THR B 1 64 ? 8.922 -3.367 -10.727 1 94.69 64 THR B N 1
ATOM 1323 C CA . THR B 1 64 ? 9.484 -4.191 -11.797 1 94.69 64 THR B CA 1
ATOM 1324 C C . THR B 1 64 ? 9.047 -5.645 -11.641 1 94.69 64 THR B C 1
ATOM 1326 O O . THR B 1 64 ? 8.992 -6.164 -10.523 1 94.69 64 THR B O 1
ATOM 1329 N N . GLN B 1 65 ? 8.812 -6.207 -12.797 1 94.69 65 GLN B N 1
ATOM 1330 C CA . GLN B 1 65 ? 8.43 -7.613 -12.781 1 94.69 65 GLN B CA 1
ATOM 1331 C C . GLN B 1 65 ? 9.625 -8.508 -12.445 1 94.69 65 GLN B C 1
ATOM 1333 O O . GLN B 1 65 ? 10.734 -8.281 -12.938 1 94.69 65 GLN B O 1
ATOM 1338 N N . ILE B 1 66 ? 9.367 -9.445 -11.594 1 91.94 66 ILE B N 1
ATOM 1339 C CA . ILE B 1 66 ? 10.359 -10.469 -11.266 1 91.94 66 ILE B CA 1
ATOM 1340 C C . ILE B 1 66 ? 10.031 -11.766 -12.008 1 91.94 66 ILE B C 1
ATOM 1342 O O . ILE B 1 66 ? 8.906 -12.273 -11.922 1 91.94 66 ILE B O 1
ATOM 1346 N N . PRO B 1 67 ? 11.023 -12.219 -12.68 1 83.44 67 PRO B N 1
ATOM 1347 C CA . PRO B 1 67 ? 10.781 -13.445 -13.438 1 83.44 67 PRO B CA 1
ATOM 1348 C C . PRO B 1 67 ? 10.656 -14.672 -12.539 1 83.44 67 PRO B C 1
ATOM 1350 O O . PRO B 1 67 ? 10.648 -15.805 -13.031 1 83.44 67 PRO B O 1
ATOM 1353 N N . SER B 1 68 ? 10.227 -14.453 -11.289 1 75.81 68 SER B N 1
ATOM 1354 C CA . SER B 1 68 ? 10.086 -15.602 -10.406 1 75.81 68 SER B CA 1
ATOM 1355 C C . SER B 1 68 ? 8.625 -16.016 -10.266 1 75.81 68 SER B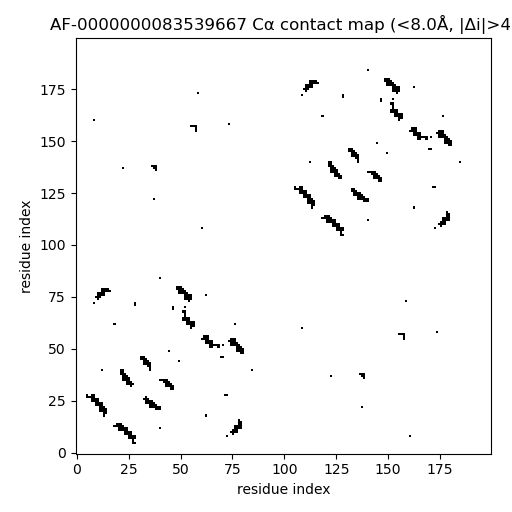 C 1
ATOM 1357 O O . SER B 1 68 ? 7.727 -15.18 -10.383 1 75.81 68 SER B O 1
ATOM 1359 N N . LYS B 1 69 ? 8.469 -17.266 -10.039 1 69.44 69 LYS B N 1
ATOM 1360 C CA . LYS B 1 69 ? 7.105 -17.719 -9.789 1 69.44 69 LYS B CA 1
ATOM 1361 C C . LYS B 1 69 ? 6.863 -17.922 -8.289 1 69.44 69 LYS B C 1
ATOM 1363 O O . LYS B 1 69 ? 5.785 -18.359 -7.887 1 69.44 69 LYS B O 1
ATOM 1368 N N . THR B 1 70 ? 7.855 -17.5 -7.504 1 78.62 70 THR B N 1
ATOM 1369 C CA . THR B 1 70 ? 7.695 -17.828 -6.094 1 78.62 70 THR B CA 1
ATOM 1370 C C . THR B 1 70 ? 7.508 -16.578 -5.258 1 78.62 70 THR B C 1
ATOM 1372 O O . THR B 1 70 ? 8.258 -15.602 -5.402 1 78.62 70 THR B O 1
ATOM 1375 N N . LEU B 1 71 ? 6.516 -16.719 -4.418 1 83 71 LEU B N 1
ATOM 1376 C CA . LEU B 1 71 ? 6.266 -15.656 -3.453 1 83 71 LEU B CA 1
ATOM 1377 C C . LEU B 1 71 ? 7.34 -15.641 -2.369 1 83 71 LEU B C 1
ATOM 1379 O O . LEU B 1 71 ? 7.656 -16.688 -1.79 1 83 71 LEU B O 1
ATOM 1383 N N . SER B 1 72 ? 8.039 -14.555 -2.174 1 83.56 72 SER B N 1
ATOM 1384 C CA . SER B 1 72 ? 9.109 -14.414 -1.19 1 83.56 72 SER B CA 1
ATOM 1385 C C . SER B 1 72 ? 9.016 -13.078 -0.46 1 83.56 72 SER B C 1
ATOM 1387 O O . SER B 1 72 ? 8.164 -12.25 -0.774 1 83.56 72 SER B O 1
ATOM 1389 N N . ALA B 1 73 ? 9.938 -12.945 0.47 1 84.25 73 ALA B N 1
ATOM 1390 C CA . ALA B 1 73 ? 10 -11.719 1.265 1 84.25 73 ALA B CA 1
ATOM 1391 C C . ALA B 1 73 ? 10.406 -10.531 0.405 1 84.25 73 ALA B C 1
ATOM 1393 O O . ALA B 1 73 ? 10.258 -9.375 0.819 1 84.25 73 ALA B O 1
ATOM 1394 N N . SER B 1 74 ? 10.875 -10.766 -0.869 1 86.38 74 SER B N 1
ATOM 1395 C CA . SER B 1 74 ? 11.344 -9.672 -1.718 1 86.38 74 SER B CA 1
ATOM 1396 C C . SER B 1 74 ? 10.211 -9.102 -2.566 1 86.38 74 SER B C 1
ATOM 1398 O O . SER B 1 74 ? 10.375 -8.062 -3.207 1 86.38 74 SER B O 1
ATOM 1400 N N . VAL B 1 75 ? 9.117 -9.75 -2.525 1 92.19 75 VAL B N 1
ATOM 1401 C CA . VAL B 1 75 ? 8 -9.359 -3.381 1 92.19 75 VAL B CA 1
ATOM 1402 C C . VAL B 1 75 ? 7.258 -8.18 -2.752 1 92.19 75 VAL B C 1
ATOM 1404 O O . VAL B 1 75 ? 7.012 -8.172 -1.544 1 92.19 75 VAL B O 1
ATOM 1407 N N . ASP B 1 76 ? 6.832 -7.25 -3.607 1 94.62 76 ASP B N 1
ATOM 1408 C CA . ASP B 1 76 ? 6.148 -6.062 -3.105 1 94.62 76 ASP B CA 1
ATOM 1409 C C . ASP B 1 76 ? 4.746 -5.941 -3.697 1 94.62 76 ASP B C 1
ATOM 1411 O O . ASP B 1 76 ? 3.902 -5.215 -3.166 1 94.62 76 ASP B O 1
ATOM 1415 N N . ALA B 1 77 ? 4.508 -6.695 -4.84 1 96 77 ALA B N 1
ATOM 1416 C CA . ALA B 1 77 ? 3.195 -6.633 -5.48 1 96 77 ALA B CA 1
ATOM 1417 C C . ALA B 1 77 ? 2.957 -7.855 -6.363 1 96 77 ALA B C 1
ATOM 1419 O O . ALA B 1 77 ? 3.904 -8.547 -6.742 1 96 77 ALA B O 1
ATOM 1420 N N . VAL B 1 78 ? 1.693 -8.062 -6.625 1 96.75 78 VAL B N 1
ATOM 1421 C CA . VAL B 1 78 ? 1.361 -9.203 -7.469 1 96.75 78 VAL B CA 1
ATOM 1422 C C . VAL B 1 78 ? 0.175 -8.859 -8.367 1 96.75 78 VAL B C 1
ATOM 1424 O O . VAL B 1 78 ? -0.553 -7.898 -8.102 1 96.75 78 VAL B O 1
ATOM 1427 N N . THR B 1 79 ? -0.016 -9.562 -9.414 1 97.12 79 THR B N 1
ATOM 1428 C CA . THR B 1 79 ? -1.273 -9.703 -10.141 1 97.12 79 THR B CA 1
ATOM 1429 C C . THR B 1 79 ? -1.8 -11.133 -10.039 1 97.12 79 THR B C 1
ATOM 1431 O O . THR B 1 79 ? -1.045 -12.055 -9.734 1 97.12 79 THR B O 1
ATOM 1434 N N . ILE B 1 80 ? -2.975 -11.281 -10.234 1 96.75 80 ILE B N 1
ATOM 1435 C CA . ILE B 1 80 ? -3.559 -12.617 -10.164 1 96.75 80 ILE B CA 1
ATOM 1436 C C . ILE B 1 80 ? -4.141 -12.992 -11.523 1 96.75 80 ILE B C 1
ATOM 1438 O O . ILE B 1 80 ? -4.301 -12.141 -12.398 1 96.75 80 ILE B O 1
ATOM 1442 N N . GLN B 1 81 ? -4.473 -14.211 -11.625 1 96.94 81 GLN B N 1
ATOM 1443 C CA . GLN B 1 81 ? -4.992 -14.734 -12.891 1 96.94 81 GLN B CA 1
ATOM 1444 C C . GLN B 1 81 ? -6.277 -14.016 -13.297 1 96.94 81 GLN B C 1
ATOM 1446 O O . GLN B 1 81 ? -7.133 -13.742 -12.453 1 96.94 81 GLN B O 1
ATOM 1451 N N . GLY B 1 82 ? -6.395 -13.766 -14.555 1 95.5 82 GLY B N 1
ATOM 1452 C CA . GLY B 1 82 ? -7.484 -12.977 -15.109 1 95.5 82 GLY B CA 1
ATOM 1453 C C . GLY B 1 82 ? -8.852 -13.5 -14.719 1 95.5 82 GLY B C 1
ATOM 1454 O O . GLY B 1 82 ? -9.781 -12.711 -14.492 1 95.5 82 GLY B O 1
ATOM 1455 N N . HIS B 1 83 ? -9.047 -14.797 -14.727 1 93.69 83 HIS B N 1
ATOM 1456 C CA . HIS B 1 83 ? -10.352 -15.398 -14.469 1 93.69 83 HIS B CA 1
ATOM 1457 C C . HIS B 1 83 ? -10.836 -15.086 -13.062 1 93.69 83 HIS B C 1
ATOM 1459 O O . HIS B 1 83 ? -12.023 -15.227 -12.766 1 93.69 83 HIS B O 1
ATOM 1465 N N . LEU B 1 84 ? -9.984 -14.695 -12.203 1 93.69 84 LEU B N 1
ATOM 1466 C CA . LEU B 1 84 ? -10.336 -14.438 -10.812 1 93.69 84 LEU B CA 1
ATOM 1467 C C . LEU B 1 84 ? -11.016 -13.078 -10.664 1 93.69 84 LEU B C 1
ATOM 1469 O O . LEU B 1 84 ? -11.617 -12.789 -9.625 1 93.69 84 LEU B O 1
ATOM 1473 N N . TRP B 1 85 ? -10.859 -12.281 -11.648 1 93.69 85 TRP B N 1
ATOM 1474 C CA . TRP B 1 85 ? -11.555 -11 -11.625 1 93.69 85 TRP B CA 1
ATOM 1475 C C . TRP B 1 85 ? -13 -11.156 -12.078 1 93.69 85 TRP B C 1
ATOM 1477 O O . TRP B 1 85 ? -13.828 -10.258 -11.867 1 93.69 85 TRP B O 1
ATOM 1487 N N . GLN B 1 86 ? -13.328 -12.203 -12.719 1 80.62 86 GLN B N 1
ATOM 1488 C CA . GLN B 1 86 ? -14.633 -12.461 -13.32 1 80.62 86 GLN B CA 1
ATOM 1489 C C . GLN B 1 86 ? -15.602 -13.055 -12.305 1 80.62 86 GLN B C 1
ATOM 1491 O O . GLN B 1 86 ? -16.797 -13.18 -12.578 1 80.62 86 GLN B O 1
ATOM 1496 N N . THR B 1 87 ? -15.258 -13.188 -11.078 1 59.25 87 THR B N 1
ATOM 1497 C CA . THR B 1 87 ? -16.234 -13.898 -10.266 1 59.25 87 THR B CA 1
ATOM 1498 C C . THR B 1 87 ? -17.656 -13.461 -10.625 1 59.25 87 THR B C 1
ATOM 1500 O O . THR B 1 87 ? -17.875 -12.328 -11.055 1 59.25 87 THR B O 1
ATOM 1503 N N . LYS B 1 88 ? -18.656 -14.508 -10.422 1 53.06 88 LYS B N 1
ATOM 1504 C CA . LYS B 1 88 ? -19.984 -14.836 -10.961 1 53.06 88 LYS B CA 1
ATOM 1505 C C . LY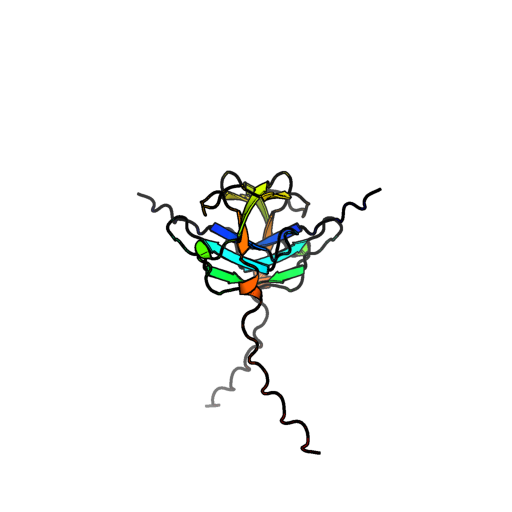S B 1 88 ? -21.016 -13.789 -10.562 1 53.06 88 LYS B C 1
ATOM 1507 O O . LYS B 1 88 ? -21.312 -13.625 -9.375 1 53.06 88 LYS B O 1
ATOM 1512 N N . ARG B 1 89 ? -21.109 -12.609 -11.031 1 50.78 89 ARG B N 1
ATOM 1513 C CA . ARG B 1 89 ? -22.406 -11.992 -10.812 1 50.78 89 ARG B CA 1
ATOM 1514 C C . ARG B 1 89 ? -23.531 -13.023 -10.922 1 50.78 89 ARG B C 1
ATOM 1516 O O . ARG B 1 89 ? -23.469 -13.938 -11.758 1 50.78 89 ARG B O 1
ATOM 1523 N N . PRO B 1 90 ? -24.156 -13.25 -9.891 1 49.03 90 PRO B N 1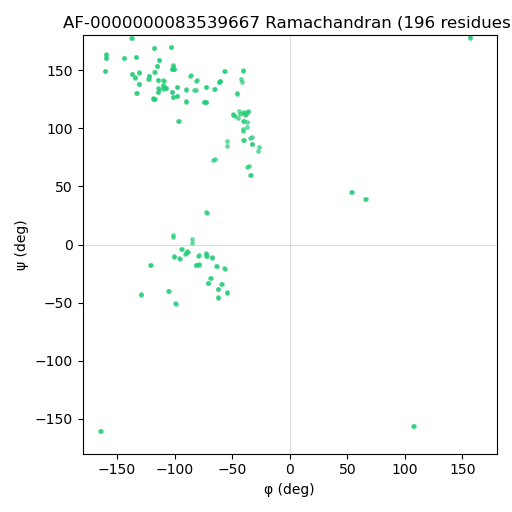
ATOM 1524 C CA . PRO B 1 90 ? -25.328 -14.102 -10.094 1 49.03 90 PRO B CA 1
ATOM 1525 C C . PRO B 1 90 ? -26.109 -13.758 -11.367 1 49.03 90 PRO B C 1
ATOM 1527 O O . PRO B 1 90 ? -26.266 -12.578 -11.688 1 49.03 90 PRO B O 1
ATOM 1530 N N . GLY B 1 91 ? -25.953 -14.414 -12.367 1 42.16 91 GLY B N 1
ATOM 1531 C CA . GLY B 1 91 ? -26.766 -14.227 -13.555 1 42.16 91 GLY B CA 1
ATOM 1532 C C . GLY B 1 91 ? -28.203 -13.844 -13.234 1 42.16 91 GLY B C 1
ATOM 1533 O O . GLY B 1 91 ? -28.828 -14.43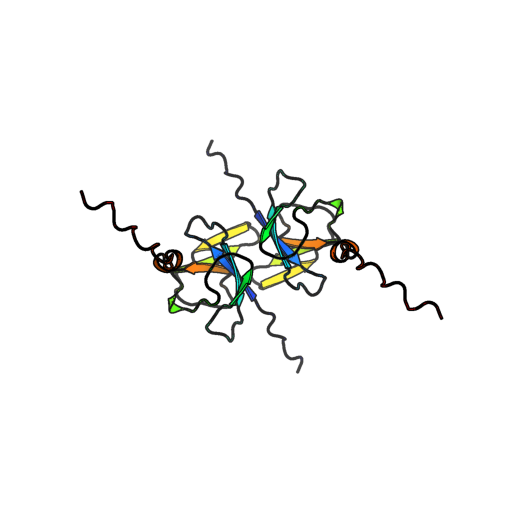 -12.344 1 42.16 91 GLY B O 1
ATOM 1534 N N . THR B 1 92 ? -28.469 -12.57 -13.172 1 48.03 92 THR B N 1
ATOM 1535 C CA . THR B 1 92 ? -29.906 -12.305 -13.102 1 48.03 92 THR B CA 1
ATOM 1536 C C . THR B 1 92 ? -30.672 -13.242 -14.031 1 48.03 92 THR B C 1
ATOM 1538 O O . THR B 1 92 ? -30.266 -13.469 -15.172 1 48.03 92 THR B O 1
ATOM 1541 N N . PRO B 1 93 ? -31.484 -14.164 -13.5 1 47.97 93 PRO B N 1
ATOM 1542 C CA . PRO B 1 93 ? -32.312 -15.008 -14.367 1 47.97 93 PRO B CA 1
ATOM 1543 C C . PRO B 1 93 ? -32.906 -14.242 -15.539 1 47.97 93 PRO B C 1
ATOM 1545 O O . PRO B 1 93 ? -33.312 -13.078 -15.383 1 47.97 93 PRO B O 1
ATOM 1548 N N . LYS B 1 94 ? -32.406 -14.461 -16.688 1 45.47 94 LYS B N 1
ATOM 1549 C CA . LYS B 1 94 ? -33.031 -13.852 -17.859 1 45.47 94 LYS B CA 1
ATOM 1550 C C . LYS B 1 94 ? -34.562 -13.859 -17.75 1 45.47 94 LYS B C 1
ATOM 1552 O O . LYS B 1 94 ? -35.156 -14.883 -17.406 1 45.47 94 LYS B O 1
ATOM 1557 N N . LYS B 1 95 ? -35.188 -12.773 -17.609 1 45.56 95 LYS B N 1
ATOM 1558 C CA . LYS B 1 95 ? -36.656 -12.664 -17.609 1 45.56 95 LYS B CA 1
ATOM 1559 C C . LYS B 1 95 ? -37.25 -13.398 -18.797 1 45.56 95 LYS B C 1
ATOM 1561 O O . LYS B 1 95 ? -36.75 -13.297 -19.922 1 45.56 95 LYS B O 1
ATOM 1566 N N . PRO B 1 96 ? -38 -14.523 -18.609 1 49.94 96 PRO B N 1
ATOM 1567 C CA . PRO B 1 96 ? -38.719 -15.148 -19.734 1 49.94 96 PRO B CA 1
ATOM 1568 C C . PRO B 1 96 ? -39.344 -14.133 -20.672 1 49.94 96 PRO B C 1
ATOM 1570 O O . PRO B 1 96 ? -39.969 -13.164 -20.219 1 49.94 96 PRO B O 1
ATOM 1573 N N . GLY B 1 97 ? -38.594 -13.703 -21.688 1 43.28 97 GLY B N 1
ATOM 1574 C CA . GLY B 1 97 ? -39.188 -12.758 -22.625 1 43.28 97 GLY B CA 1
ATOM 1575 C C . GLY B 1 97 ? -40.625 -13.086 -22.984 1 43.28 97 GLY B C 1
ATOM 1576 O O . GLY B 1 97 ? -41.094 -14.188 -22.719 1 43.28 97 GLY B O 1
ATOM 1577 N N . PRO B 1 98 ? -41.531 -12.117 -23.109 1 50.19 98 PRO B N 1
ATOM 1578 C CA . PRO B 1 98 ? -42.938 -12.336 -23.391 1 50.19 98 PRO B CA 1
ATOM 1579 C C . PRO B 1 98 ? -43.188 -13.352 -24.5 1 50.19 98 PRO B C 1
ATOM 1581 O O . PRO B 1 98 ? -42.375 -13.461 -25.422 1 50.19 98 PRO B O 1
ATOM 1584 N N . SER B 1 99 ? -43.719 -14.625 -24.234 1 45.81 99 SER B N 1
ATOM 1585 C CA . SER B 1 99 ? -44.25 -15.523 -25.25 1 45.81 99 SER B CA 1
ATOM 1586 C C . SER B 1 99 ? -45 -14.75 -26.344 1 45.81 99 SER B C 1
ATOM 1588 O O . SER B 1 99 ? -45.906 -13.969 -26.047 1 45.81 99 SER B O 1
ATOM 1590 N N . LYS B 1 100 ? -44.375 -14.523 -27.5 1 34.94 100 LYS B N 1
ATOM 1591 C CA . LYS B 1 100 ? -45.281 -14.086 -28.547 1 34.94 100 LYS B CA 1
ATOM 1592 C C . LYS B 1 100 ? -46.438 -15.07 -28.734 1 34.94 100 LYS B C 1
ATOM 1594 O O . LYS B 1 100 ? -46.25 -16.281 -28.609 1 34.94 100 LYS B O 1
#

Foldseek 3Di:
DPPPPQPWDKAFEAADPVRHTFFIWTDGQVDQWTATDDGDFDRIGGLQFFDWFWAADPVVRDIDTDPDSDDHPRTRYTYGDNVRVVPPPPPPPDDPPDDD/DPPPPQPWDKAFEAADPVRHTFFIWTDGQVDQWTATDDGDFDRIDGLQFFDWFWAADPVVRDIDTDPDSDDHPRTRYTYGDNVRVVPPPPPPPDDPPPDD

InterPro domains:
  IPR011033 PRC-barrel-like superfamily [SSF50346] (1-95)
  IPR014797 CAMSAP, CKK domain [PF08683] (1-80)
  IPR014797 CAMSAP, CKK domain [PS51508] (1-95)
  IPR014797 CAMSAP, CKK domain [SM01051] (1-89)
  IPR032940 Calmodulin-regulated spectrin-associated protein [PTHR21595] (1-95)
  IPR038209 CKK domain superfamily [G3DSA:3.10.20.360] (1-88)